Protein AF-0000000084983983 (afdb_homodimer)

Solvent-accessible surface area (backbone atoms only — not comparable to full-atom values): 13433 Å² total; per-residue (Å²): 126,78,63,41,44,32,18,36,32,36,33,31,37,47,46,59,54,86,57,68,87,48,95,78,30,56,41,43,34,36,45,35,31,30,29,33,70,23,72,42,72,69,49,37,50,52,56,52,48,55,52,41,60,66,60,54,40,76,48,47,17,68,86,70,36,48,33,36,43,37,63,67,47,77,77,48,74,23,78,38,91,51,76,89,43,73,68,30,55,45,35,66,50,45,28,62,36,55,60,67,83,45,43,66,56,49,50,51,62,54,68,48,59,49,49,73,72,59,50,52,64,68,34,70,99,127,78,64,42,47,30,18,36,31,35,34,31,38,46,46,60,55,86,56,71,88,48,98,77,30,57,41,40,34,36,44,33,32,31,29,33,69,22,71,42,72,68,48,35,50,51,57,51,48,54,50,42,59,66,59,55,42,75,48,45,18,68,86,69,34,47,33,36,42,38,62,66,48,77,77,49,74,22,78,38,92,49,76,88,42,72,69,32,55,44,35,66,49,43,25,62,37,56,61,64,86,45,44,64,56,49,50,50,62,53,66,47,61,50,48,72,71,58,50,50,65,67,33,70,97

Foldseek 3Di:
DFWFKKKWKFKKWKDKPPPDDDPPDDTDMDIDIDIDTADDPVRVQVVVVVVQQVPWDWAAAPVGIIMTIHTDDIDDMGGQVDDDDPPGDRDDDDDDFDDDPGPVVVVCVVPPDDDPVRVSSVHGD/DFWFKKKWKFKKWKDKPPPDDDPPDDTDMDIDIDMDTADDPVRVQVVVVVVQQVPWDWAAAPVRIIMTIHTDDIDDMGGQVDDDDPPGDRDDDDDDDDDDPGPVVVVCVVPPDDDPVRVSSVHGD

Structure (mmCIF, N/CA/C/O backbone):
data_AF-0000000084983983-model_v1
#
loop_
_entity.id
_entity.type
_entity.pdbx_description
1 polymer 'DUF4288 domain-containing protein'
#
loop_
_atom_site.group_PDB
_atom_site.id
_atom_site.type_symbol
_atom_site.label_atom_id
_atom_site.label_alt_id
_atom_site.label_comp_id
_atom_site.label_asym_id
_atom_site.label_entity_id
_atom_site.label_seq_id
_atom_site.pdbx_PDB_ins_code
_atom_site.Cartn_x
_atom_site.Cartn_y
_atom_site.Cartn_z
_atom_site.occupancy
_atom_site.B_iso_or_equiv
_atom_site.auth_seq_id
_atom_site.auth_comp_id
_atom_site.auth_asym_id
_atom_site.auth_atom_id
_atom_site.pdbx_PDB_model_num
ATOM 1 N N . MET A 1 1 ? -17.578 -7.043 21.797 1 74.19 1 MET A N 1
ATOM 2 C CA . MET A 1 1 ? -16.953 -5.824 21.297 1 74.19 1 MET A CA 1
ATOM 3 C C . MET A 1 1 ? -17.344 -5.578 19.844 1 74.19 1 MET A C 1
ATOM 5 O O . MET A 1 1 ? -17.469 -6.523 19.062 1 74.19 1 MET A O 1
ATOM 9 N N . LYS A 1 2 ? -17.688 -4.336 19.547 1 89.44 2 LYS A N 1
ATOM 10 C CA . LYS A 1 2 ? -18.141 -4.031 18.188 1 89.44 2 LYS A CA 1
ATOM 11 C C . LYS A 1 2 ? -16.984 -4.121 17.188 1 89.44 2 LYS A C 1
ATOM 13 O O . LYS A 1 2 ? -15.875 -3.652 17.469 1 89.44 2 LYS A O 1
ATOM 18 N N . LYS A 1 3 ? -17.156 -4.922 16.156 1 95.88 3 LYS A N 1
ATOM 19 C CA . LYS A 1 3 ? -16.125 -5.059 15.125 1 95.88 3 LYS A CA 1
ATOM 20 C C . LYS A 1 3 ? -15.977 -3.768 14.328 1 95.88 3 LYS A C 1
ATOM 22 O O . LYS A 1 3 ? -16.953 -3.064 14.078 1 95.88 3 LYS A O 1
ATOM 27 N N . GLN A 1 4 ? -14.75 -3.469 13.984 1 97.31 4 GLN A N 1
ATOM 28 C CA . GLN A 1 4 ? -14.398 -2.318 13.156 1 97.31 4 GLN A CA 1
ATOM 29 C C . GLN A 1 4 ? -13.68 -2.756 11.883 1 97.31 4 GLN A C 1
ATOM 31 O O . GLN A 1 4 ? -13.281 -3.914 11.758 1 97.31 4 GLN A O 1
ATOM 36 N N . TRP A 1 5 ? -13.641 -1.793 11.008 1 98.44 5 TRP A N 1
ATOM 37 C CA . TRP A 1 5 ? -13.016 -2.098 9.727 1 98.44 5 TRP A CA 1
ATOM 38 C C . TRP A 1 5 ? -11.523 -1.787 9.758 1 98.44 5 TRP A C 1
ATOM 40 O O . TRP A 1 5 ? -11.117 -0.715 10.219 1 98.44 5 TRP A O 1
ATOM 50 N N . TYR A 1 6 ? -10.727 -2.773 9.227 1 98.75 6 TYR A N 1
ATOM 51 C CA . TYR A 1 6 ? -9.273 -2.637 9.125 1 98.75 6 TYR A CA 1
ATOM 52 C C . TYR A 1 6 ? -8.797 -2.957 7.715 1 98.75 6 TYR A C 1
ATOM 54 O O . TYR A 1 6 ? -9.391 -3.793 7.027 1 98.75 6 TYR A O 1
ATOM 62 N N . GLY A 1 7 ? -7.82 -2.25 7.23 1 98.75 7 GLY A N 1
ATOM 63 C CA . GLY A 1 7 ? -7.016 -2.641 6.086 1 98.75 7 GLY A CA 1
ATOM 64 C C . GLY A 1 7 ? -5.676 -3.238 6.473 1 98.75 7 GLY A C 1
ATOM 65 O O . GLY A 1 7 ? -4.887 -2.602 7.172 1 98.75 7 GLY A O 1
ATOM 66 N N . VAL A 1 8 ? -5.418 -4.441 6.047 1 98.88 8 VAL A N 1
ATOM 67 C CA . VAL A 1 8 ? -4.168 -5.121 6.379 1 98.88 8 VAL A CA 1
ATOM 68 C C . VAL A 1 8 ? -3.305 -5.258 5.125 1 98.88 8 VAL A C 1
ATOM 70 O O . VAL A 1 8 ? -3.771 -5.742 4.094 1 98.88 8 VAL A O 1
ATOM 73 N N . LYS A 1 9 ? -2.096 -4.754 5.211 1 98.81 9 LYS A N 1
ATOM 74 C CA . LYS A 1 9 ? -1.129 -4.891 4.125 1 98.81 9 LYS A CA 1
ATOM 75 C C . LYS A 1 9 ? -0.332 -6.184 4.254 1 98.81 9 LYS A C 1
ATOM 77 O O . LYS A 1 9 ? 0.279 -6.441 5.293 1 98.81 9 LYS A O 1
ATOM 82 N N . LEU A 1 10 ? -0.358 -6.973 3.152 1 98.81 10 LEU A N 1
ATOM 83 C CA . LEU A 1 10 ? 0.271 -8.289 3.113 1 98.81 10 LEU A CA 1
ATOM 84 C C . LEU A 1 10 ? 1.333 -8.352 2.021 1 98.81 10 LEU A C 1
ATOM 86 O O . LEU A 1 10 ? 1.277 -7.59 1.051 1 98.81 10 LEU A O 1
ATOM 90 N N . LEU A 1 11 ? 2.287 -9.234 2.264 1 98.62 11 LEU A N 1
ATOM 91 C CA . LEU A 1 11 ? 3.305 -9.539 1.263 1 98.62 11 LEU A CA 1
ATOM 92 C C . LEU A 1 11 ? 3.287 -11.023 0.905 1 98.62 11 LEU A C 1
ATOM 94 O O . LEU A 1 11 ? 3.311 -11.875 1.792 1 98.62 11 LEU A O 1
ATOM 98 N N . TYR A 1 12 ? 3.148 -11.281 -0.379 1 98.44 12 TYR A N 1
ATOM 99 C CA . TYR A 1 12 ? 3.279 -12.633 -0.901 1 98.44 12 TYR A CA 1
ATOM 100 C C . TYR A 1 12 ? 4.559 -12.781 -1.715 1 98.44 12 TYR A C 1
ATOM 102 O O . TYR A 1 12 ? 5.066 -11.805 -2.275 1 98.44 12 TYR A O 1
ATOM 110 N N . ARG A 1 13 ? 5.004 -13.984 -1.742 1 96.69 13 ARG A N 1
ATOM 111 C CA . ARG A 1 13 ? 6.219 -14.312 -2.48 1 96.69 13 ARG A CA 1
ATOM 112 C C . ARG A 1 13 ? 5.953 -15.398 -3.518 1 96.69 13 ARG A C 1
ATOM 114 O O . ARG A 1 13 ? 5.242 -16.359 -3.242 1 96.69 13 ARG A O 1
ATOM 121 N N . TYR A 1 14 ? 6.551 -15.195 -4.645 1 95.81 14 TYR A N 1
ATOM 122 C CA . TYR A 1 14 ? 6.422 -16.188 -5.707 1 95.81 14 TYR A CA 1
ATOM 123 C C . TYR A 1 14 ? 7.723 -16.953 -5.895 1 95.81 14 TYR A C 1
ATOM 125 O O . TYR A 1 14 ? 8.812 -16.375 -5.816 1 95.81 14 TYR A O 1
ATOM 133 N N . LYS A 1 15 ? 7.594 -18.172 -6.129 1 92.5 15 LYS A N 1
ATOM 134 C CA . LYS A 1 15 ? 8.68 -19.047 -6.566 1 92.5 15 LYS A CA 1
ATOM 135 C C . LYS A 1 15 ? 8.359 -19.703 -7.906 1 92.5 15 LYS A C 1
ATOM 137 O O . LYS A 1 15 ? 7.297 -20.312 -8.062 1 92.5 15 LYS A O 1
ATOM 142 N N . ILE A 1 16 ? 9.141 -19.453 -8.867 1 92.56 16 ILE A N 1
ATOM 143 C CA . ILE A 1 16 ? 8.992 -20.078 -10.172 1 92.56 16 ILE A CA 1
ATOM 144 C C . ILE A 1 16 ? 10.047 -21.172 -10.352 1 92.56 16 ILE A C 1
ATOM 146 O O . ILE A 1 16 ? 11.242 -20.906 -10.234 1 92.56 16 ILE A O 1
ATOM 150 N N . LYS A 1 17 ? 9.539 -22.297 -10.562 1 89 17 LYS A N 1
ATOM 151 C CA . LYS A 1 17 ? 10.453 -23.406 -10.711 1 89 17 LYS A CA 1
ATOM 152 C C . LYS A 1 17 ? 11.305 -23.266 -11.969 1 89 17 LYS A C 1
ATOM 154 O O . LYS A 1 17 ? 10.82 -22.797 -13 1 89 17 LYS A O 1
ATOM 159 N N . ASP A 1 18 ? 12.586 -23.75 -11.922 1 76.19 18 ASP A N 1
ATOM 160 C CA . ASP A 1 18 ? 13.555 -23.828 -13.008 1 76.19 18 ASP A CA 1
ATOM 161 C C . ASP A 1 18 ? 13.875 -22.453 -13.578 1 76.19 18 ASP A C 1
ATOM 163 O O . ASP A 1 18 ? 14.109 -22.312 -14.781 1 76.19 18 ASP A O 1
ATOM 167 N N . GLN A 1 19 ? 13.539 -21.453 -12.828 1 69.19 19 GLN A N 1
ATOM 168 C CA . GLN A 1 19 ? 14.023 -20.156 -13.297 1 69.19 19 GLN A CA 1
ATOM 169 C C . GLN A 1 19 ? 15.547 -20.156 -13.43 1 69.19 19 GLN A C 1
ATOM 171 O O . GLN A 1 19 ? 16.25 -20.766 -12.617 1 69.19 19 GLN A O 1
ATOM 176 N N . PRO A 1 20 ? 16.016 -19.891 -14.68 1 58.41 20 PRO A N 1
ATOM 177 C CA . PRO A 1 20 ? 17.469 -19.922 -14.805 1 58.41 20 PRO A CA 1
ATOM 178 C C . PRO A 1 20 ? 18.172 -19.188 -13.664 1 58.41 20 PRO A C 1
ATOM 180 O O . PRO A 1 20 ? 17.641 -18.203 -13.141 1 58.41 20 PRO A O 1
ATOM 183 N N . GLU A 1 21 ? 19.062 -19.984 -13.023 1 53.41 21 GLU A N 1
ATOM 184 C CA . GLU A 1 21 ? 19.969 -19.406 -12.039 1 53.41 21 GLU A CA 1
ATOM 185 C C . GLU A 1 21 ? 20.891 -18.375 -12.672 1 53.41 21 GLU A C 1
ATOM 187 O O . GLU A 1 21 ? 21.359 -18.562 -13.797 1 53.41 21 GLU A O 1
ATOM 192 N N . GLY A 1 22 ? 20.781 -17.109 -12.461 1 52.22 22 GLY A N 1
ATOM 193 C CA . GLY A 1 22 ? 21.734 -16.078 -12.828 1 52.22 22 GLY A CA 1
ATOM 194 C C . GLY A 1 22 ? 21.375 -14.703 -12.273 1 52.22 22 GLY A C 1
ATOM 195 O O . GLY A 1 22 ? 20.406 -14.562 -11.539 1 52.22 22 GLY A O 1
ATOM 196 N N . PRO A 1 23 ? 22.453 -13.984 -12.383 1 51.44 23 PRO A N 1
ATOM 197 C CA . PRO A 1 23 ? 22.391 -12.617 -11.852 1 51.44 23 PRO A CA 1
ATOM 198 C C . PRO A 1 23 ? 21.078 -11.922 -12.172 1 51.44 23 PRO A C 1
ATOM 200 O O . PRO A 1 23 ? 20.766 -10.867 -11.602 1 51.44 23 PRO A O 1
ATOM 203 N N . VAL A 1 24 ? 20.375 -12.656 -13.016 1 59.44 24 VAL A N 1
ATOM 204 C CA . VAL A 1 24 ? 19.172 -12.016 -13.539 1 59.44 24 VAL A CA 1
ATOM 205 C C . VAL A 1 24 ? 17.938 -12.578 -12.828 1 59.44 24 VAL A C 1
ATOM 207 O O . VAL A 1 24 ? 16.812 -12.156 -13.094 1 59.44 24 VAL A O 1
ATOM 210 N N . CYS A 1 25 ? 18.297 -13.289 -11.797 1 72.38 25 CYS A N 1
ATOM 211 C CA . CYS A 1 25 ? 17.156 -13.93 -11.156 1 72.38 25 CYS A CA 1
ATOM 212 C C . CYS A 1 25 ? 16.484 -12.977 -10.18 1 72.38 25 CYS A C 1
ATOM 214 O O . CYS A 1 25 ? 17.141 -12.312 -9.383 1 72.38 25 CYS A O 1
ATOM 216 N N . ARG A 1 26 ? 15.312 -12.805 -10.445 1 87.06 26 ARG A N 1
ATOM 217 C CA . ARG A 1 26 ? 14.516 -11.914 -9.594 1 87.06 26 ARG A CA 1
ATOM 218 C C . ARG A 1 26 ? 13.422 -12.695 -8.867 1 87.06 26 ARG A C 1
ATOM 220 O O . ARG A 1 26 ? 12.852 -13.633 -9.422 1 87.06 26 ARG A O 1
ATOM 227 N N . THR A 1 27 ? 13.312 -12.422 -7.594 1 92.69 27 THR A N 1
ATOM 228 C CA . THR A 1 27 ? 12.164 -12.898 -6.832 1 92.69 27 THR A CA 1
ATOM 229 C C . THR A 1 27 ? 10.977 -11.945 -6.98 1 92.69 27 THR A C 1
ATOM 231 O O . THR A 1 27 ? 11.133 -10.734 -6.855 1 92.69 27 THR A O 1
ATOM 234 N N . LEU A 1 28 ? 9.875 -12.539 -7.328 1 95.38 28 LEU A N 1
ATOM 235 C CA . LEU A 1 28 ? 8.68 -11.727 -7.492 1 95.38 28 LEU A CA 1
ATOM 236 C C . LEU A 1 28 ? 7.859 -11.695 -6.207 1 95.38 28 LEU A C 1
ATOM 238 O O . LEU A 1 28 ? 7.719 -12.719 -5.531 1 95.38 28 LEU A O 1
ATOM 242 N N . PHE A 1 29 ? 7.352 -10.484 -5.891 1 97.44 29 PHE A N 1
ATOM 243 C CA . PHE A 1 29 ? 6.5 -10.258 -4.727 1 97.44 29 PHE A CA 1
ATOM 244 C C . PHE A 1 29 ? 5.184 -9.609 -5.137 1 97.44 29 PHE A C 1
ATOM 246 O O . PHE A 1 29 ? 5.098 -8.992 -6.199 1 97.44 29 PHE A O 1
ATOM 253 N N . GLU A 1 30 ? 4.246 -9.836 -4.316 1 98.38 30 GLU A N 1
ATOM 254 C CA . GLU A 1 30 ? 2.961 -9.141 -4.406 1 98.38 30 GLU A CA 1
ATOM 255 C C . GLU A 1 30 ? 2.613 -8.453 -3.09 1 98.38 30 GLU A C 1
ATOM 257 O O . GLU A 1 30 ? 2.588 -9.086 -2.035 1 98.38 30 GLU A O 1
ATOM 262 N N . GLU A 1 31 ? 2.445 -7.18 -3.143 1 98.56 31 GLU A N 1
ATOM 263 C CA . GLU A 1 31 ? 1.844 -6.434 -2.041 1 98.56 31 GLU A CA 1
ATOM 264 C C . GLU A 1 31 ? 0.327 -6.355 -2.189 1 98.56 31 GLU A C 1
ATOM 266 O O . GLU A 1 31 ? -0.182 -6.125 -3.289 1 98.56 31 GLU A O 1
ATOM 271 N N . SER A 1 32 ? -0.39 -6.598 -1.129 1 98.44 32 SER A N 1
ATOM 272 C CA . SER A 1 32 ? -1.85 -6.602 -1.142 1 98.44 32 SER A CA 1
ATOM 273 C C . SER A 1 32 ? -2.416 -5.902 0.09 1 98.44 32 SER A C 1
ATOM 275 O O . SER A 1 32 ? -1.856 -6.012 1.184 1 98.44 32 SER A O 1
ATOM 277 N N . VAL A 1 33 ? -3.455 -5.164 -0.088 1 98.81 33 VAL A N 1
ATOM 278 C CA . VAL A 1 33 ? -4.242 -4.652 1.029 1 98.81 33 VAL A CA 1
ATOM 279 C C . VAL A 1 33 ? -5.605 -5.34 1.058 1 98.81 33 VAL A C 1
ATOM 281 O O . VAL A 1 33 ? -6.332 -5.332 0.061 1 98.81 33 VAL A O 1
ATOM 284 N N . VAL A 1 34 ? -5.965 -5.891 2.215 1 98.56 34 VAL A N 1
ATOM 285 C CA . VAL A 1 34 ? -7.207 -6.637 2.387 1 98.56 34 VAL A CA 1
ATOM 286 C C . VAL A 1 34 ? -8.039 -6.004 3.5 1 98.56 34 VAL A C 1
ATOM 288 O O . VAL A 1 34 ? -7.512 -5.676 4.566 1 98.56 34 VAL A O 1
ATOM 291 N N . LEU A 1 35 ? -9.352 -5.887 3.244 1 98.5 35 LEU A N 1
ATOM 292 C CA . LEU A 1 35 ? -10.266 -5.402 4.273 1 98.5 35 LEU A CA 1
ATOM 293 C C . LEU A 1 35 ? -10.719 -6.543 5.176 1 98.5 35 LEU A C 1
ATOM 295 O O . LEU A 1 35 ? -10.969 -7.652 4.703 1 98.5 35 LEU A O 1
ATOM 299 N N . VAL A 1 36 ? -10.867 -6.172 6.469 1 98.56 36 VAL A N 1
ATOM 300 C CA . VAL A 1 36 ? -11.406 -7.176 7.379 1 98.56 36 VAL A CA 1
ATOM 301 C C . VAL A 1 36 ? -12.148 -6.488 8.523 1 98.56 36 VAL A C 1
ATOM 303 O O . VAL A 1 36 ? -11.727 -5.438 9.008 1 98.56 36 VAL A O 1
ATOM 306 N N . LYS A 1 37 ? -13.281 -7 8.891 1 97.94 37 LYS A N 1
ATOM 307 C CA . LYS A 1 37 ? -13.93 -6.598 10.141 1 97.94 37 LYS A CA 1
ATOM 308 C C . LYS A 1 37 ? -13.352 -7.363 11.328 1 97.94 37 LYS A C 1
ATOM 310 O O . LYS A 1 37 ? -13.297 -8.594 11.312 1 97.94 37 LYS A O 1
ATOM 315 N N . ALA A 1 38 ? -12.875 -6.672 12.312 1 98.19 38 ALA A N 1
ATOM 316 C CA . ALA A 1 38 ? -12.242 -7.305 13.469 1 98.19 38 ALA A CA 1
ATOM 317 C C . ALA A 1 38 ? -12.445 -6.477 14.734 1 98.19 38 ALA A C 1
ATOM 319 O O . ALA A 1 38 ? -12.875 -5.32 14.664 1 98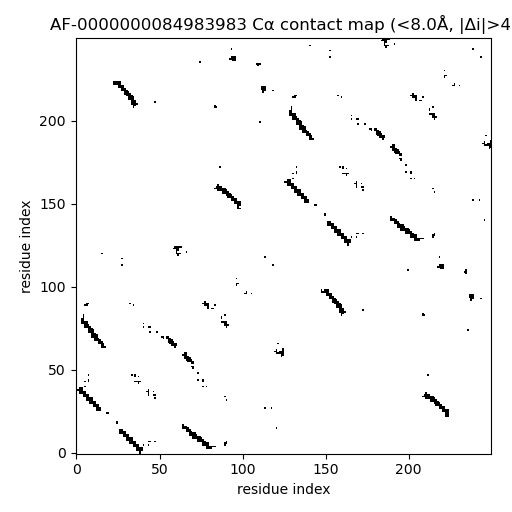.19 38 ALA A O 1
ATOM 320 N N . LYS A 1 39 ? -12.086 -7.027 15.836 1 97.75 39 LYS A N 1
ATOM 321 C CA . LYS A 1 39 ? -12.336 -6.398 17.125 1 97.75 39 LYS A CA 1
ATOM 322 C C . LYS A 1 39 ? -11.133 -5.578 17.594 1 97.75 39 LYS A C 1
ATOM 324 O O . LYS A 1 39 ? -11.234 -4.789 18.531 1 97.75 39 LYS A O 1
ATOM 329 N N . SER A 1 40 ? -9.984 -5.848 16.969 1 97.75 40 SER A N 1
ATOM 330 C CA . SER A 1 40 ? -8.719 -5.195 17.297 1 97.75 40 SER A CA 1
ATOM 331 C C . SER A 1 40 ? -7.695 -5.371 16.188 1 97.75 40 SER A C 1
ATOM 333 O O . SER A 1 40 ? -7.926 -6.125 15.242 1 97.75 40 SER A O 1
ATOM 335 N N . PHE A 1 41 ? -6.641 -4.676 16.359 1 98.25 41 PHE A N 1
ATOM 336 C CA . PHE A 1 41 ? -5.547 -4.844 15.406 1 98.25 41 PHE A CA 1
ATOM 337 C C . PHE A 1 41 ? -5.059 -6.285 15.391 1 98.25 41 PHE A C 1
ATOM 339 O O . PHE A 1 41 ? -4.879 -6.875 14.32 1 98.25 41 PHE A O 1
ATOM 346 N N . ASP A 1 42 ? -4.875 -6.848 16.578 1 98.31 42 ASP A N 1
ATOM 347 C CA . ASP A 1 42 ? -4.387 -8.219 16.688 1 98.31 42 ASP A CA 1
ATOM 348 C C . ASP A 1 42 ? -5.352 -9.195 16.031 1 98.31 42 ASP A C 1
ATOM 350 O O . ASP A 1 42 ? -4.93 -10.109 15.312 1 98.31 42 ASP A O 1
ATOM 354 N N . HIS A 1 43 ? -6.574 -8.93 16.312 1 98.56 43 HIS A N 1
ATOM 355 C CA . HIS A 1 43 ? -7.598 -9.781 15.727 1 98.56 43 HIS A CA 1
ATOM 356 C C . HIS A 1 43 ? -7.613 -9.648 14.203 1 98.56 43 HIS A C 1
ATOM 358 O O . HIS A 1 43 ? -7.793 -10.641 13.492 1 98.56 43 HIS A O 1
ATOM 364 N N . ALA A 1 44 ? -7.5 -8.469 13.656 1 98.69 44 ALA A N 1
ATOM 365 C CA . ALA A 1 44 ? -7.438 -8.227 12.219 1 98.69 44 ALA A CA 1
ATOM 366 C C . ALA A 1 44 ? -6.293 -9.016 11.578 1 98.69 44 ALA A C 1
ATOM 368 O O . ALA A 1 44 ? -6.488 -9.711 10.578 1 98.69 44 ALA A O 1
ATOM 369 N N . TYR A 1 45 ? -5.086 -8.953 12.219 1 98.69 45 TYR A N 1
ATOM 370 C CA . TYR A 1 45 ? -3.934 -9.703 11.734 1 98.69 45 TYR A CA 1
ATOM 371 C C . TYR A 1 45 ? -4.23 -11.195 11.711 1 98.69 45 TYR A C 1
ATOM 373 O O . TYR A 1 45 ? -3.977 -11.875 10.711 1 98.69 45 TYR A O 1
ATOM 381 N N . GLU A 1 46 ? -4.734 -11.625 12.758 1 98.44 46 GLU A N 1
ATOM 382 C CA . GLU A 1 46 ? -4.996 -13.055 12.891 1 98.44 46 GLU A CA 1
ATOM 383 C C . GLU A 1 46 ? -5.926 -13.555 11.781 1 98.44 46 GLU A C 1
ATOM 385 O O . GLU A 1 46 ? -5.645 -14.555 11.133 1 98.44 46 GLU A O 1
ATOM 390 N N . LYS A 1 47 ? -7.02 -12.859 11.594 1 98.31 47 LYS A N 1
ATOM 391 C CA . LYS A 1 47 ? -8.016 -13.25 10.602 1 98.31 47 LYS A CA 1
ATOM 392 C C . LYS A 1 47 ? -7.426 -13.242 9.195 1 98.31 47 LYS A C 1
ATOM 394 O O . LYS A 1 47 ? -7.625 -14.188 8.43 1 98.31 47 LYS A O 1
ATOM 399 N N . VAL A 1 48 ? -6.781 -12.219 8.883 1 98.5 48 VAL A N 1
ATOM 400 C CA . VAL A 1 48 ? -6.277 -12.039 7.527 1 98.5 48 VAL A CA 1
ATOM 401 C C . VAL A 1 48 ? -5.141 -13.023 7.262 1 98.5 48 VAL A C 1
ATOM 403 O O . VAL A 1 48 ? -5.066 -13.625 6.188 1 98.5 48 VAL A O 1
ATOM 406 N N . GLU A 1 49 ? -4.254 -13.219 8.266 1 98.31 49 GLU A N 1
ATOM 407 C CA . GLU A 1 49 ? -3.121 -14.133 8.094 1 98.31 49 GLU A CA 1
ATOM 408 C C . GLU A 1 49 ? -3.586 -15.578 7.984 1 98.31 49 GLU A C 1
ATOM 410 O O . GLU A 1 49 ? -3.008 -16.359 7.23 1 98.31 49 GLU A O 1
ATOM 415 N N . LYS A 1 50 ? -4.547 -15.906 8.758 1 97.81 50 LYS A N 1
ATOM 416 C CA . LYS A 1 50 ? -5.113 -17.25 8.648 1 97.81 50 LYS A CA 1
ATOM 417 C C . LYS A 1 50 ? -5.566 -17.547 7.223 1 97.81 50 LYS A C 1
ATOM 419 O O . LYS A 1 50 ? -5.258 -18.609 6.676 1 97.81 50 LYS A O 1
ATOM 424 N N . ARG A 1 51 ? -6.238 -16.641 6.629 1 97.38 51 ARG A N 1
ATOM 425 C CA . ARG A 1 51 ? -6.703 -16.797 5.254 1 97.38 51 ARG A CA 1
ATOM 426 C C . ARG A 1 51 ? -5.531 -16.781 4.277 1 97.38 51 ARG A C 1
ATOM 428 O O . ARG A 1 51 ? -5.488 -17.578 3.34 1 97.38 51 ARG A O 1
ATOM 435 N N . ALA A 1 52 ? -4.617 -15.859 4.492 1 97.5 52 ALA A N 1
ATOM 436 C CA . ALA A 1 52 ? -3.459 -15.727 3.613 1 97.5 52 ALA A CA 1
ATOM 437 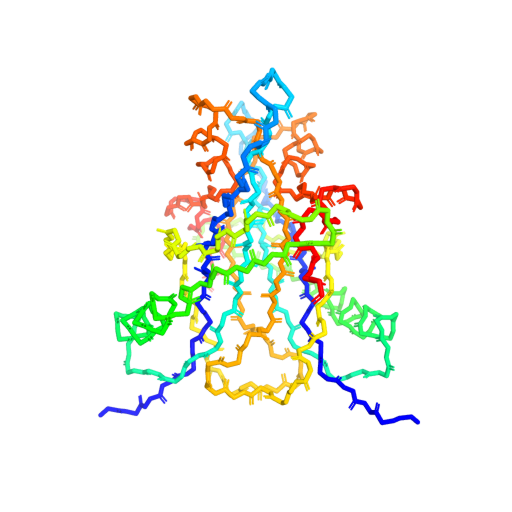C C . ALA A 1 52 ? -2.652 -17.016 3.562 1 97.5 52 ALA A C 1
ATOM 439 O O . ALA A 1 52 ? -2.188 -17.422 2.496 1 97.5 52 ALA A O 1
ATOM 440 N N . ARG A 1 53 ? -2.488 -17.672 4.684 1 96.25 53 ARG A N 1
ATOM 441 C CA . ARG A 1 53 ? -1.714 -18.906 4.766 1 96.25 53 ARG A CA 1
ATOM 442 C C . ARG A 1 53 ? -2.449 -20.062 4.098 1 96.25 53 ARG A C 1
ATOM 444 O O . ARG A 1 53 ? -1.821 -20.953 3.533 1 96.25 53 ARG A O 1
ATOM 451 N N . LYS A 1 54 ? -3.756 -19.938 4.086 1 94.81 54 LYS A N 1
ATOM 452 C CA . LYS A 1 54 ? -4.57 -20.984 3.465 1 94.81 54 LYS A CA 1
ATOM 453 C C . LYS A 1 54 ? -4.594 -20.828 1.947 1 94.81 54 LYS A C 1
ATOM 455 O O . LYS A 1 54 ? -4.848 -21.797 1.224 1 94.81 54 LYS A O 1
ATOM 460 N N . GLU A 1 55 ? -4.402 -19.625 1.521 1 91.81 55 GLU A N 1
ATOM 461 C CA . GLU A 1 55 ? -4.477 -19.328 0.094 1 91.81 55 GLU A CA 1
ATOM 462 C C . GLU A 1 55 ? -3.162 -19.656 -0.608 1 91.81 55 GLU A C 1
ATOM 464 O O . GLU A 1 55 ? -2.861 -19.094 -1.666 1 91.81 55 GLU A O 1
ATOM 469 N N . HIS A 1 56 ? -2.396 -20.547 -0.036 1 89.06 56 HIS A N 1
ATOM 470 C CA . HIS A 1 56 ? -1.241 -21.109 -0.732 1 89.06 56 HIS A CA 1
ATOM 471 C C . HIS A 1 56 ? -1.634 -21.656 -2.1 1 89.06 56 HIS A C 1
ATOM 473 O O . HIS A 1 56 ? -2.59 -22.422 -2.211 1 89.06 56 HIS A O 1
ATOM 479 N N . GLU A 1 57 ? -0.994 -21.125 -3.139 1 94.5 57 GLU A N 1
ATOM 480 C CA . GLU A 1 57 ? -1.352 -21.5 -4.504 1 94.5 57 GLU A CA 1
ATOM 481 C C . GLU A 1 57 ? -0.152 -22.078 -5.246 1 94.5 57 GLU A C 1
ATOM 483 O O . GLU A 1 57 ? 0.941 -21.5 -5.211 1 94.5 57 GLU A O 1
ATOM 488 N N . VAL A 1 58 ? -0.404 -23.234 -5.926 1 96.62 58 VAL A N 1
ATOM 489 C CA . VAL A 1 58 ? 0.548 -23.812 -6.859 1 96.62 58 VAL A CA 1
ATOM 490 C C . VAL A 1 58 ? -0.123 -24.031 -8.219 1 96.62 58 VAL A C 1
ATOM 492 O O . VAL A 1 58 ? -1.182 -24.656 -8.305 1 96.62 58 VAL A O 1
ATOM 495 N N . TYR A 1 59 ? 0.46 -23.484 -9.234 1 97.62 59 TYR A N 1
ATOM 496 C CA . TYR A 1 59 ? -0.122 -23.609 -10.57 1 97.62 59 TYR A CA 1
ATOM 497 C C . TYR A 1 59 ? 0.962 -23.609 -11.641 1 97.62 59 TYR A C 1
ATOM 499 O O . TYR A 1 59 ? 2.143 -23.406 -11.336 1 97.62 59 TYR A O 1
ATOM 507 N N . VAL A 1 60 ? 0.53 -23.891 -12.898 1 96.62 60 VAL A N 1
ATOM 508 C CA . VAL A 1 60 ? 1.442 -23.891 -14.039 1 96.62 60 VAL A CA 1
ATOM 509 C C . VAL A 1 60 ? 1.213 -22.641 -14.883 1 96.62 60 VAL A C 1
ATOM 511 O O . VAL A 1 60 ? 0.072 -22.297 -15.211 1 96.62 60 VAL A O 1
ATOM 514 N N . ASN A 1 61 ? 2.305 -21.938 -15.172 1 95.5 61 ASN A N 1
ATOM 515 C CA . ASN A 1 61 ? 2.164 -20.719 -15.969 1 95.5 61 ASN A CA 1
ATOM 516 C C . ASN A 1 61 ? 2.146 -21.031 -17.453 1 95.5 61 ASN A C 1
ATOM 518 O O . ASN A 1 61 ? 2.221 -22.203 -17.859 1 95.5 61 ASN A O 1
ATOM 522 N N . THR A 1 62 ? 1.947 -20.047 -18.281 1 95.06 62 THR A N 1
ATOM 523 C CA . THR A 1 62 ? 1.792 -20.172 -19.719 1 95.06 62 THR A CA 1
ATOM 524 C C . THR A 1 62 ? 3.061 -20.75 -20.344 1 95.06 62 THR A C 1
ATOM 526 O O . THR A 1 62 ? 3.023 -21.266 -21.469 1 95.06 62 THR A O 1
ATOM 529 N N . SER A 1 63 ? 4.223 -20.703 -19.656 1 91.5 63 SER A N 1
ATOM 530 C CA . SER A 1 63 ? 5.484 -21.25 -20.156 1 91.5 63 SER A CA 1
ATOM 531 C C . SER A 1 63 ? 5.688 -22.688 -19.688 1 91.5 63 SER A C 1
ATOM 533 O O . SER A 1 63 ? 6.734 -23.281 -19.938 1 91.5 63 SER A O 1
ATOM 535 N N . GLY A 1 64 ? 4.789 -23.188 -18.891 1 94.12 64 GLY A N 1
ATOM 536 C CA . GLY A 1 64 ? 4.844 -24.562 -18.438 1 94.12 64 GLY A CA 1
ATOM 537 C C . GLY A 1 64 ? 5.605 -24.75 -17.141 1 94.12 64 GLY A C 1
ATOM 538 O O . GLY A 1 64 ? 5.922 -25.875 -16.75 1 94.12 64 GLY A O 1
ATOM 539 N N . GLN A 1 65 ? 5.934 -23.641 -16.484 1 93.5 65 GLN A N 1
ATOM 540 C CA . GLN A 1 65 ? 6.664 -23.719 -15.234 1 93.5 65 GLN A CA 1
ATOM 541 C C . GLN A 1 65 ? 5.711 -23.719 -14.039 1 93.5 65 GLN A C 1
ATOM 543 O O . GLN A 1 65 ? 4.641 -23.109 -14.094 1 93.5 65 GLN A O 1
ATOM 548 N N . GLN A 1 66 ? 6.105 -24.391 -12.969 1 96.38 66 GLN A N 1
ATOM 549 C CA . GLN A 1 66 ? 5.324 -24.359 -11.734 1 96.38 66 GLN A CA 1
ATOM 550 C C . GLN A 1 66 ? 5.551 -23.062 -10.969 1 96.38 66 GLN A C 1
ATOM 552 O O . GLN A 1 66 ? 6.695 -22.672 -10.727 1 96.38 66 GLN A O 1
ATOM 557 N N . VAL A 1 67 ? 4.5 -22.453 -10.641 1 96.06 67 VAL A N 1
ATOM 558 C CA . VAL A 1 67 ? 4.539 -21.234 -9.852 1 96.06 67 VAL A CA 1
ATOM 559 C C . VAL A 1 67 ? 3.906 -21.469 -8.484 1 96.06 67 VAL A C 1
ATOM 561 O O . VAL A 1 67 ? 2.822 -22.047 -8.391 1 96.06 67 VAL A O 1
ATOM 564 N N . THR A 1 68 ? 4.617 -21.094 -7.422 1 96.88 68 THR A N 1
ATOM 565 C CA . THR A 1 68 ? 4.086 -21.156 -6.066 1 96.88 68 THR A CA 1
ATOM 566 C C . THR A 1 68 ? 3.947 -19.766 -5.465 1 96.88 68 THR A C 1
ATOM 568 O O . THR A 1 68 ? 4.898 -18.984 -5.469 1 96.88 68 THR A O 1
ATOM 571 N N . ARG A 1 69 ? 2.801 -19.391 -5.07 1 97.56 69 ARG A N 1
ATOM 572 C CA . ARG A 1 69 ? 2.529 -18.172 -4.316 1 97.56 69 ARG A CA 1
ATOM 573 C C . ARG A 1 69 ? 2.334 -18.484 -2.834 1 97.56 69 ARG A C 1
ATOM 575 O O . ARG A 1 69 ? 1.482 -19.297 -2.469 1 97.56 69 ARG A O 1
ATOM 582 N N . THR A 1 70 ? 3.141 -17.828 -1.967 1 97.31 70 THR A N 1
ATOM 583 C CA . THR A 1 70 ? 3.064 -18.078 -0.532 1 97.31 70 THR A CA 1
ATOM 584 C C . THR A 1 70 ? 2.953 -16.766 0.242 1 97.31 70 THR A C 1
ATOM 586 O O . THR A 1 70 ? 3.502 -15.75 -0.174 1 97.31 70 THR A O 1
ATOM 589 N N . PHE A 1 71 ? 2.242 -16.906 1.313 1 98.44 71 PHE A N 1
ATOM 590 C CA . PHE A 1 71 ? 2.209 -15.789 2.244 1 98.44 71 PHE A CA 1
ATOM 591 C C . PHE A 1 71 ? 3.576 -15.578 2.883 1 98.44 71 PHE A C 1
ATOM 593 O O . PHE A 1 71 ? 4.156 -16.516 3.445 1 98.44 71 PHE A O 1
ATOM 600 N N . ASP A 1 72 ? 4.09 -14.367 2.703 1 97.62 72 ASP A N 1
ATOM 601 C CA . ASP A 1 72 ? 5.398 -14.055 3.27 1 97.62 72 ASP A CA 1
ATOM 602 C C . ASP A 1 72 ? 5.262 -13.438 4.66 1 97.62 72 ASP A C 1
ATOM 604 O O . ASP A 1 72 ? 5.727 -14.016 5.648 1 97.62 72 ASP A O 1
ATOM 608 N N . GLN A 1 73 ? 4.5 -12.258 4.77 1 97.69 73 GLN A N 1
ATOM 609 C CA . GLN A 1 73 ? 4.324 -11.578 6.051 1 97.69 73 GLN A CA 1
ATOM 610 C C . GLN A 1 73 ? 3.244 -10.5 5.957 1 97.69 73 GLN A C 1
ATOM 612 O O . GLN A 1 73 ? 2.91 -10.047 4.863 1 97.69 73 GLN A O 1
ATOM 617 N N . SER A 1 74 ? 2.721 -10.156 7.109 1 98.5 74 SER A N 1
ATOM 618 C CA . SER A 1 74 ? 1.936 -8.938 7.219 1 98.5 74 SER A CA 1
ATOM 619 C C . SER A 1 74 ? 2.83 -7.723 7.453 1 98.5 74 SER A C 1
ATOM 621 O O . SER A 1 74 ? 3.746 -7.77 8.273 1 98.5 74 SER A O 1
ATOM 623 N N . ILE A 1 75 ? 2.59 -6.652 6.707 1 98.38 75 ILE A N 1
ATOM 624 C CA . ILE A 1 75 ? 3.443 -5.473 6.754 1 98.38 75 ILE A CA 1
ATOM 625 C C . ILE A 1 75 ? 2.885 -4.473 7.762 1 98.38 75 ILE A C 1
ATOM 627 O O . ILE A 1 75 ? 3.635 -3.885 8.547 1 98.38 75 ILE A O 1
ATOM 631 N N . ASP A 1 76 ? 1.596 -4.246 7.723 1 98.38 76 ASP A N 1
ATOM 632 C CA . ASP A 1 76 ? 0.971 -3.16 8.477 1 98.38 76 ASP A CA 1
ATOM 633 C C . ASP A 1 76 ? -0.542 -3.35 8.555 1 98.38 76 ASP A C 1
ATOM 635 O O . ASP A 1 76 ? -1.114 -4.148 7.816 1 98.38 76 ASP A O 1
ATOM 639 N N . CYS A 1 77 ? -1.109 -2.725 9.43 1 98.69 77 CYS A N 1
ATOM 640 C CA . CYS A 1 77 ? -2.553 -2.73 9.641 1 98.69 77 CYS A CA 1
ATOM 641 C C . CYS A 1 77 ? -3.07 -1.321 9.906 1 98.69 77 CYS A C 1
ATOM 643 O O . CYS A 1 77 ? -2.467 -0.564 10.664 1 98.69 77 CYS A O 1
ATOM 645 N N . PHE A 1 78 ? -4.18 -0.981 9.328 1 98.62 78 PHE A N 1
ATOM 646 C CA . PHE A 1 78 ? -4.746 0.361 9.352 1 98.62 78 PHE A CA 1
ATOM 647 C C . PHE A 1 78 ? -6.207 0.324 9.781 1 98.62 78 PHE A C 1
ATOM 649 O O . PHE A 1 78 ? -7 -0.45 9.234 1 98.62 78 PHE A O 1
ATOM 656 N N . TRP A 1 79 ? -6.516 1.176 10.711 1 98.25 79 TRP A N 1
ATOM 657 C CA . TRP A 1 79 ? -7.891 1.328 11.172 1 98.25 79 TRP A CA 1
ATOM 658 C C . TRP A 1 79 ? -8.633 2.361 10.328 1 98.25 79 TRP A C 1
ATOM 660 O O . TRP A 1 79 ? -8.211 3.516 10.234 1 98.25 79 TRP A O 1
ATOM 670 N N . LEU A 1 80 ? -9.742 2.027 9.562 1 96.69 80 LEU A N 1
ATOM 671 C CA . LEU A 1 80 ? -10.445 2.908 8.641 1 96.69 80 LEU A CA 1
ATOM 672 C C . LEU A 1 80 ? -11.234 3.973 9.398 1 96.69 80 LEU A C 1
ATOM 674 O O . LEU A 1 80 ? -11.438 5.078 8.891 1 96.69 80 LEU A O 1
ATOM 678 N N . PHE A 1 81 ? -11.703 3.857 10.523 1 89 81 PHE A N 1
ATOM 679 C CA . PHE A 1 81 ? -12.562 4.703 11.344 1 89 81 PHE A CA 1
ATOM 680 C C . PHE A 1 81 ? -13.992 4.688 10.82 1 89 81 PHE A C 1
ATOM 682 O O . PHE A 1 81 ? -14.914 5.117 11.516 1 89 81 PHE A O 1
ATOM 689 N N . ASP A 1 82 ? -14.219 4.312 9.5 1 90.25 82 ASP A N 1
ATOM 690 C CA . ASP A 1 82 ? -15.539 4.258 8.875 1 90.25 82 ASP A CA 1
ATOM 691 C C . ASP A 1 82 ? -15.727 2.953 8.102 1 90.25 82 ASP A C 1
ATOM 693 O O . ASP A 1 82 ? -14.781 2.182 7.934 1 90.25 82 ASP A O 1
ATOM 697 N N . GLN A 1 83 ? -17.016 2.736 7.715 1 94.94 83 GLN A N 1
ATOM 698 C CA . GLN A 1 83 ? -17.281 1.646 6.781 1 94.94 83 GLN A CA 1
ATOM 699 C C . GLN A 1 83 ? -16.75 1.976 5.387 1 94.94 83 GLN A C 1
ATOM 701 O O . GLN A 1 83 ? -16.781 3.131 4.961 1 94.94 83 GLN A O 1
ATOM 706 N N . PRO A 1 84 ? -16.328 0.958 4.688 1 97.31 84 PRO A N 1
ATOM 707 C CA . PRO A 1 84 ? -15.859 1.208 3.32 1 97.31 84 PRO A CA 1
ATOM 708 C C . PRO A 1 84 ? -16.938 1.829 2.434 1 97.31 84 PRO A C 1
ATOM 710 O O . PRO A 1 84 ? -18.078 1.341 2.396 1 97.31 84 PRO A O 1
ATOM 713 N N . ALA A 1 85 ? -16.625 2.879 1.86 1 96.44 85 ALA A N 1
ATOM 714 C CA . ALA A 1 85 ? -17.438 3.619 0.904 1 96.44 85 ALA A CA 1
ATOM 715 C C . ALA A 1 85 ? -16.562 4.359 -0.106 1 96.44 85 ALA A C 1
ATOM 717 O O . ALA A 1 85 ? -15.344 4.309 -0.03 1 96.44 85 ALA A O 1
ATOM 718 N N . SER A 1 86 ? -17.219 4.918 -1.092 1 95.56 86 SER A N 1
ATOM 719 C CA . SER A 1 86 ? -16.453 5.734 -2.027 1 95.56 86 SER A CA 1
ATOM 720 C C . SER A 1 86 ? -15.734 6.871 -1.307 1 95.56 86 SER A C 1
ATOM 722 O O . SER A 1 86 ? -16.328 7.543 -0.458 1 95.56 86 SER A O 1
ATOM 724 N N . HIS A 1 87 ? -14.438 6.977 -1.548 1 96.31 87 HIS A N 1
ATOM 725 C CA . HIS A 1 87 ? -13.523 8 -1.052 1 96.31 87 HIS A CA 1
ATOM 726 C C . HIS A 1 87 ? -13.055 7.684 0.363 1 96.31 87 HIS A C 1
ATOM 728 O O . HIS A 1 87 ? -12.422 8.516 1.013 1 96.31 87 HIS A O 1
ATOM 734 N N . THR A 1 88 ? -13.398 6.457 0.822 1 97.38 88 THR A N 1
ATOM 735 C CA . THR A 1 88 ? -12.859 6.031 2.109 1 97.38 88 THR A CA 1
ATOM 736 C C . THR A 1 88 ? -11.375 5.676 1.984 1 97.38 88 THR A C 1
ATOM 738 O O . THR A 1 88 ? -10.984 4.961 1.061 1 97.38 88 THR A O 1
ATOM 741 N N . GLU A 1 89 ? -10.57 6.25 2.873 1 98.31 89 GLU A N 1
ATOM 742 C CA . GLU A 1 89 ? -9.188 5.801 3.016 1 98.31 89 GLU A CA 1
ATOM 743 C C . GLU A 1 89 ? -9.117 4.465 3.744 1 98.31 89 GLU A C 1
ATOM 745 O O . GLU A 1 89 ? -9.547 4.352 4.895 1 98.31 89 GLU A O 1
ATOM 750 N N . VAL A 1 90 ? -8.508 3.455 3.055 1 98.62 90 VAL A N 1
ATOM 751 C CA . VAL A 1 90 ? -8.578 2.107 3.611 1 98.62 90 VAL A CA 1
ATOM 752 C C . VAL A 1 90 ? -7.188 1.652 4.043 1 98.62 90 VAL A C 1
ATOM 754 O O . VAL A 1 90 ? -7.031 0.583 4.637 1 98.62 90 VAL A O 1
ATOM 757 N N . TYR A 1 91 ? -6.234 2.438 3.781 1 98.69 91 TYR A N 1
ATOM 758 C CA . TYR A 1 91 ? -4.859 2.219 4.227 1 98.69 91 TYR A CA 1
ATOM 759 C C . TYR A 1 91 ? -4.062 3.516 4.191 1 98.69 91 TYR A C 1
ATOM 761 O O . TYR A 1 91 ? -4.215 4.32 3.268 1 98.69 91 TYR A O 1
ATOM 769 N N . SER A 1 92 ? -3.223 3.672 5.168 1 98.38 92 SER A N 1
ATOM 770 C CA . SER A 1 92 ? -2.289 4.793 5.172 1 98.38 92 SER A CA 1
ATOM 771 C C . SER A 1 92 ? -1.041 4.473 5.988 1 98.38 92 SER A C 1
ATOM 773 O O . SER A 1 92 ? -1.119 3.777 7.004 1 98.38 92 SER A O 1
ATOM 775 N N . SER A 1 93 ? 0.034 4.938 5.523 1 98.06 93 SER A N 1
ATOM 776 C CA . SER A 1 93 ? 1.291 4.816 6.258 1 98.06 93 SER A CA 1
ATOM 777 C C . SER A 1 93 ? 2.246 5.953 5.906 1 98.06 93 SER A C 1
ATOM 779 O O . SER A 1 93 ? 2.15 6.543 4.824 1 98.06 93 SER A O 1
ATOM 781 N N . HIS A 1 94 ? 3.16 6.223 6.855 1 98.12 94 HIS A N 1
ATOM 782 C CA . HIS A 1 94 ? 4.098 7.328 6.676 1 98.12 94 HIS A CA 1
ATOM 783 C C . HIS A 1 94 ? 5.535 6.828 6.617 1 98.12 94 HIS A C 1
ATOM 785 O O . HIS A 1 94 ? 5.902 5.891 7.336 1 98.12 94 HIS A O 1
ATOM 791 N N . PHE A 1 95 ? 6.309 7.453 5.773 1 97 95 PHE A N 1
ATOM 792 C CA . PHE A 1 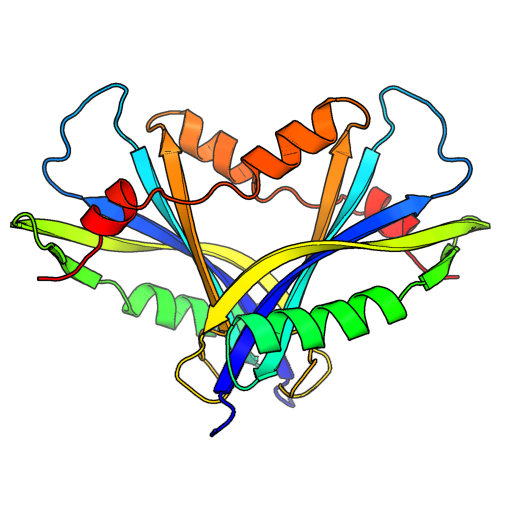95 ? 7.738 7.164 5.688 1 97 95 PHE A CA 1
ATOM 793 C C . PHE A 1 95 ? 8.531 8.438 5.406 1 97 95 PHE A C 1
ATOM 795 O O . PHE A 1 95 ? 7.957 9.461 5.043 1 97 95 PHE A O 1
ATOM 802 N N . SER A 1 96 ? 9.82 8.352 5.641 1 94.94 96 SER A N 1
ATOM 803 C CA . SER A 1 96 ? 10.656 9.531 5.438 1 94.94 96 SER A CA 1
ATOM 804 C C . SER A 1 96 ? 11.812 9.227 4.488 1 94.94 96 SER A C 1
ATOM 806 O O . SER A 1 96 ? 12.25 8.078 4.383 1 94.94 96 SER A O 1
ATOM 808 N N . VAL A 1 97 ? 12.172 10.188 3.816 1 93.06 97 VAL A N 1
ATOM 809 C CA . VAL A 1 97 ? 13.289 10.102 2.887 1 93.06 97 VAL A CA 1
ATOM 810 C C . VAL A 1 97 ? 14.297 11.219 3.178 1 93.06 97 VAL A C 1
ATOM 812 O O . VAL A 1 97 ? 13.914 12.375 3.34 1 93.06 97 VAL A O 1
ATOM 815 N N . PRO A 1 98 ? 15.578 10.789 3.252 1 85.88 98 PRO A N 1
ATOM 816 C CA . PRO A 1 98 ? 16.562 11.867 3.371 1 85.88 98 PRO A CA 1
ATOM 817 C C . PRO A 1 98 ? 16.453 12.883 2.236 1 85.88 98 PRO A C 1
ATOM 819 O O . PRO A 1 98 ? 16.188 12.516 1.09 1 85.88 98 PRO A O 1
ATOM 822 N N . GLU A 1 99 ? 16.484 14.125 2.508 1 77.38 99 GLU A N 1
ATOM 823 C CA . GLU A 1 99 ? 16.312 15.203 1.545 1 77.38 99 GLU A CA 1
ATOM 824 C C . GLU A 1 99 ? 17.391 15.172 0.474 1 77.38 99 GLU A C 1
ATOM 826 O O . GLU A 1 99 ? 18.391 14.469 0.622 1 77.38 99 GLU A O 1
ATOM 831 N N . GLY A 1 100 ? 17.109 15.883 -0.732 1 74.19 100 GLY A N 1
ATOM 832 C CA . GLY A 1 100 ? 18.062 15.984 -1.836 1 74.19 100 GLY A CA 1
ATOM 833 C C . GLY A 1 100 ? 17.75 15.031 -2.975 1 74.19 100 GLY A C 1
ATOM 834 O O . GLY A 1 100 ? 16.594 14.656 -3.184 1 74.19 100 GLY A O 1
ATOM 835 N N . ALA A 1 101 ? 18.672 14.844 -3.914 1 66.69 101 ALA A N 1
ATOM 836 C CA . ALA A 1 101 ? 18.594 13.977 -5.086 1 66.69 101 ALA A CA 1
ATOM 837 C C . ALA A 1 101 ? 18.125 12.578 -4.699 1 66.69 101 ALA A C 1
ATOM 839 O O . ALA A 1 101 ? 17.578 11.852 -5.523 1 66.69 101 ALA A O 1
ATOM 840 N N . ARG A 1 102 ? 17.969 12.375 -3.471 1 84.19 102 ARG A N 1
ATOM 841 C CA . ARG A 1 102 ? 17.688 11.031 -2.984 1 84.19 102 ARG A CA 1
ATOM 842 C C . ARG A 1 102 ? 16.188 10.75 -2.99 1 84.19 102 ARG A C 1
ATOM 844 O O . ARG A 1 102 ? 15.758 9.602 -3.129 1 84.19 102 ARG A O 1
ATOM 851 N N . ILE A 1 103 ? 15.391 11.898 -3.102 1 90.5 103 ILE A N 1
ATOM 852 C CA . ILE A 1 103 ? 13.953 11.688 -3 1 90.5 103 ILE A CA 1
ATOM 853 C C . ILE A 1 103 ? 13.445 10.969 -4.25 1 90.5 103 ILE A C 1
ATOM 855 O O . ILE A 1 103 ? 12.742 9.961 -4.152 1 90.5 103 ILE A O 1
ATOM 859 N N . LYS A 1 104 ? 13.812 11.414 -5.395 1 91.06 104 LYS A N 1
ATOM 860 C CA . LYS A 1 104 ? 13.352 10.812 -6.641 1 91.06 104 LYS A CA 1
ATOM 861 C C . LYS A 1 104 ? 13.773 9.352 -6.734 1 91.06 104 LYS A C 1
ATOM 863 O O . LYS A 1 104 ? 12.969 8.477 -7.055 1 91.06 104 LYS A O 1
ATOM 868 N N . GLU A 1 105 ? 15.016 9.102 -6.457 1 92.12 105 GLU A N 1
ATOM 869 C CA . GLU A 1 105 ? 15.547 7.746 -6.523 1 92.12 105 GLU A CA 1
ATOM 870 C C . GLU A 1 105 ? 14.859 6.832 -5.52 1 92.12 105 GLU A C 1
ATOM 872 O O . GLU A 1 105 ? 14.531 5.688 -5.836 1 92.12 105 GLU A O 1
ATOM 877 N N . THR A 1 106 ? 14.672 7.367 -4.312 1 92.31 106 THR A N 1
ATOM 878 C CA . THR A 1 106 ? 14.039 6.578 -3.258 1 92.31 106 THR A CA 1
ATOM 879 C C . THR A 1 106 ? 12.609 6.207 -3.637 1 92.31 106 THR A C 1
ATOM 881 O O . THR A 1 106 ? 12.195 5.062 -3.465 1 92.31 106 THR A O 1
ATOM 884 N N . LEU A 1 107 ? 11.898 7.117 -4.215 1 95.19 107 LEU A N 1
ATOM 885 C CA . LEU A 1 107 ? 10.516 6.855 -4.602 1 95.19 107 LEU A CA 1
ATOM 886 C C . LEU A 1 107 ? 10.453 5.859 -5.758 1 95.19 107 LEU A C 1
ATOM 888 O O . LEU A 1 107 ? 9.578 4.992 -5.785 1 95.19 107 LEU A O 1
ATOM 892 N N . GLU A 1 108 ? 11.406 5.969 -6.672 1 93.38 108 GLU A N 1
ATOM 893 C CA . GLU A 1 108 ? 11.461 5.027 -7.789 1 93.38 108 GLU A CA 1
ATOM 894 C C . GLU A 1 108 ? 11.719 3.605 -7.301 1 93.38 108 GLU A C 1
ATOM 896 O O . GLU A 1 108 ? 11.133 2.652 -7.82 1 93.38 108 GLU A O 1
ATOM 901 N N . HIS A 1 109 ? 12.531 3.537 -6.312 1 91.5 109 HIS A N 1
ATOM 902 C CA . HIS A 1 109 ? 12.836 2.223 -5.758 1 91.5 109 HIS A CA 1
ATOM 903 C C . HIS A 1 109 ? 11.664 1.682 -4.945 1 91.5 109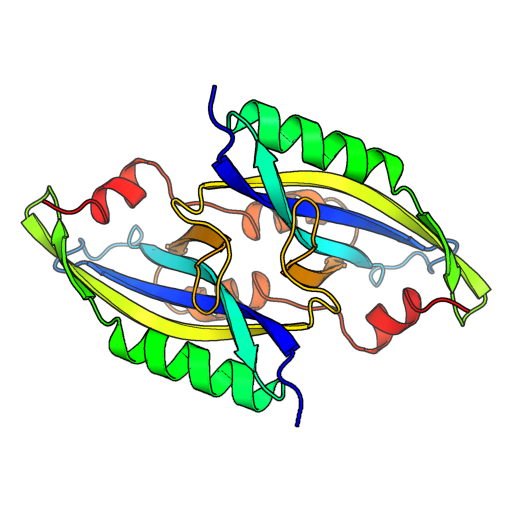 HIS A C 1
ATOM 905 O O . HIS A 1 109 ? 11.305 0.509 -5.074 1 91.5 109 HIS A O 1
ATOM 911 N N . ARG A 1 110 ? 11.047 2.506 -4.227 1 94.56 110 ARG A N 1
ATOM 912 C CA . ARG A 1 110 ? 9.945 2.102 -3.363 1 94.56 110 ARG A CA 1
ATOM 913 C C . ARG A 1 110 ? 8.727 1.697 -4.184 1 94.56 110 ARG A C 1
ATOM 915 O O . ARG A 1 110 ? 8.008 0.763 -3.822 1 94.56 110 ARG A O 1
ATOM 922 N N . TYR A 1 111 ? 8.539 2.367 -5.285 1 96.88 111 TYR A N 1
ATOM 923 C CA . TYR A 1 111 ? 7.355 2.107 -6.102 1 96.88 111 TYR A CA 1
ATOM 924 C C . TYR A 1 111 ? 7.742 1.486 -7.438 1 96.88 111 TYR A C 1
ATOM 926 O O . TYR A 1 111 ? 7.199 1.856 -8.484 1 96.88 111 TYR A O 1
ATOM 934 N N . SER A 1 112 ? 8.742 0.563 -7.348 1 94.38 112 SER A N 1
ATOM 935 C CA . SER A 1 112 ? 9.07 -0.245 -8.516 1 94.38 112 SER A CA 1
ATOM 936 C C . SER A 1 112 ? 8.047 -1.35 -8.734 1 94.38 112 SER A C 1
ATOM 938 O O . SER A 1 112 ? 7.504 -1.901 -7.773 1 94.38 112 SER A O 1
ATOM 940 N N . PHE A 1 113 ? 7.746 -1.644 -10.016 1 96.19 113 PHE A N 1
ATOM 941 C CA . PHE A 1 113 ? 6.777 -2.67 -10.375 1 96.19 113 PHE A CA 1
ATOM 942 C C . PHE A 1 113 ? 7.422 -3.744 -11.25 1 96.19 113 PHE A C 1
ATOM 944 O O . PHE A 1 113 ? 8.453 -3.502 -11.875 1 96.19 113 PHE A O 1
ATOM 951 N N . CYS A 1 114 ? 6.758 -4.836 -11.266 1 95.62 114 CYS A N 1
ATOM 952 C CA . CYS A 1 114 ? 7.172 -5.871 -12.203 1 95.62 114 CYS A CA 1
ATOM 953 C C . CYS A 1 114 ? 6.953 -5.418 -13.641 1 95.62 114 CYS A C 1
ATOM 955 O O . CYS A 1 114 ? 5.941 -4.785 -13.953 1 95.62 114 CYS A O 1
ATOM 957 N N . SER A 1 115 ? 7.922 -5.812 -14.484 1 93.88 115 SER A N 1
ATOM 958 C CA . SER A 1 115 ? 7.734 -5.598 -15.914 1 93.88 115 SER A CA 1
ATOM 959 C C . SER A 1 115 ? 6.656 -6.52 -16.484 1 93.88 115 SER A C 1
ATOM 961 O O . SER A 1 115 ? 6.234 -7.465 -15.812 1 93.88 115 SER A O 1
ATOM 963 N N . SER A 1 116 ? 6.246 -6.219 -17.703 1 93.94 116 SER A N 1
ATOM 964 C CA . SER A 1 116 ? 5.289 -7.086 -18.391 1 93.94 116 SER A CA 1
ATOM 965 C C . SER A 1 116 ? 5.84 -8.5 -18.531 1 93.94 116 SER A C 1
ATOM 967 O O . SER A 1 116 ? 5.094 -9.477 -18.422 1 93.94 116 SER A O 1
ATOM 969 N N . GLU A 1 117 ? 7.156 -8.602 -18.781 1 91.12 117 GLU A N 1
ATOM 970 C CA . GLU A 1 117 ? 7.805 -9.898 -18.922 1 91.12 117 GLU A CA 1
ATOM 971 C C . GLU A 1 117 ? 7.777 -10.68 -17.609 1 91.12 117 GLU A C 1
ATOM 973 O O . GLU A 1 117 ? 7.523 -11.883 -17.594 1 91.12 117 GLU A O 1
ATOM 978 N N . GLU A 1 118 ? 8.008 -9.969 -16.562 1 92.38 118 GLU A N 1
ATOM 979 C CA . GLU A 1 118 ? 7.973 -10.609 -15.25 1 92.38 118 GLU A CA 1
ATOM 980 C C . GLU A 1 118 ? 6.559 -11.062 -14.898 1 92.38 118 GLU A C 1
ATOM 982 O O . GLU A 1 118 ? 6.371 -12.141 -14.344 1 92.38 118 GLU A O 1
ATOM 987 N N . MET A 1 119 ? 5.582 -10.227 -15.289 1 95.12 119 MET A N 1
ATOM 988 C CA . MET A 1 119 ? 4.191 -10.555 -14.984 1 95.12 119 MET A CA 1
ATOM 989 C C . MET A 1 119 ? 3.738 -11.773 -15.781 1 95.12 119 MET A C 1
ATOM 991 O O . MET A 1 119 ? 2.891 -12.539 -15.32 1 95.12 119 MET A O 1
ATOM 995 N N . GLN A 1 120 ? 4.328 -12 -16.984 1 93.44 120 GLN A N 1
ATOM 996 C CA . GLN A 1 120 ? 3.996 -13.148 -17.812 1 93.44 120 GLN A CA 1
ATOM 997 C C . GLN A 1 120 ? 4.367 -14.461 -17.109 1 93.44 120 GLN A C 1
ATOM 999 O O . GLN A 1 120 ? 3.693 -15.477 -17.297 1 93.44 120 GLN A O 1
ATOM 1004 N N . LEU A 1 121 ? 5.379 -14.359 -16.234 1 93.31 121 LEU A N 1
ATOM 1005 C CA . LEU A 1 121 ? 5.816 -15.539 -15.5 1 93.31 121 LEU A CA 1
ATOM 1006 C C . LEU A 1 121 ? 4.742 -15.992 -14.523 1 93.31 121 LEU A C 1
ATOM 1008 O O . LEU A 1 121 ? 4.762 -17.141 -14.062 1 93.31 121 LEU A O 1
ATOM 1012 N N . LEU A 1 122 ? 3.871 -15.078 -14.211 1 96 122 LEU A N 1
ATOM 1013 C CA . LEU A 1 122 ? 2.869 -15.383 -13.195 1 96 122 LEU A CA 1
ATOM 1014 C C . LEU A 1 122 ? 1.532 -15.734 -13.836 1 96 122 LEU A C 1
ATOM 1016 O O . LEU A 1 122 ? 0.592 -16.125 -13.148 1 96 122 LEU A O 1
ATOM 1020 N N . ARG A 1 123 ? 1.466 -15.641 -15.195 1 95.5 123 ARG A N 1
ATOM 1021 C CA . ARG A 1 123 ? 0.199 -15.867 -15.883 1 95.5 123 ARG A CA 1
ATOM 1022 C C . ARG A 1 123 ? -0.154 -17.344 -15.906 1 95.5 123 ARG A C 1
ATOM 1024 O O . ARG A 1 123 ? 0.636 -18.172 -16.375 1 95.5 123 ARG A O 1
ATOM 1031 N N . ARG A 1 124 ? -1.34 -17.609 -15.453 1 95.5 124 ARG A N 1
ATOM 1032 C CA . ARG A 1 124 ? -1.796 -18.984 -15.391 1 95.5 124 ARG A CA 1
ATOM 1033 C C . ARG A 1 124 ? -2.139 -19.516 -16.781 1 95.5 124 ARG A C 1
ATOM 1035 O O . ARG A 1 124 ? -2.686 -18.781 -17.609 1 95.5 124 ARG A O 1
ATOM 1042 N N . LYS A 1 125 ? -1.879 -20.812 -16.969 1 92.31 125 LYS A N 1
ATOM 1043 C CA . LYS A 1 125 ? -2.178 -21.5 -18.234 1 92.31 125 LYS A CA 1
ATOM 1044 C C . LYS A 1 125 ? -3.68 -21.703 -18.391 1 92.31 125 LYS A C 1
ATOM 1046 O O . LYS A 1 125 ? -4.387 -21.984 -17.422 1 92.31 125 LYS A O 1
ATOM 1051 N N . MET B 1 1 ? -22.578 3.672 -18.172 1 74.19 1 MET B N 1
ATOM 1052 C CA . MET B 1 1 ? -21.672 2.574 -17.828 1 74.19 1 MET B CA 1
ATOM 1053 C C . MET B 1 1 ? -21.719 2.301 -16.328 1 74.19 1 MET B C 1
ATOM 1055 O O . MET B 1 1 ? -21.812 3.232 -15.516 1 74.19 1 MET B O 1
ATOM 1059 N N . LYS B 1 2 ? -21.781 1.031 -15.977 1 89.44 2 LYS B N 1
ATOM 1060 C CA . LYS B 1 2 ? -21.891 0.685 -14.562 1 89.44 2 LYS B CA 1
ATOM 1061 C C . LYS B 1 2 ? -20.594 0.978 -13.828 1 89.44 2 LYS B C 1
ATOM 1063 O O . LYS B 1 2 ? -19.5 0.688 -14.336 1 89.44 2 LYS B O 1
ATOM 1068 N N . LYS B 1 3 ? -20.688 1.755 -12.758 1 95.81 3 LYS B N 1
ATOM 1069 C CA . LYS B 1 3 ? -19.5 2.068 -11.961 1 95.81 3 LYS B CA 1
ATOM 1070 C C . LYS B 1 3 ? -18.984 0.831 -11.234 1 95.81 3 LYS B C 1
ATOM 1072 O O . LYS B 1 3 ? -19.766 -0.018 -10.812 1 95.81 3 LYS B O 1
ATOM 1077 N N . GLN B 1 4 ? -17.672 0.736 -11.156 1 97.31 4 GLN B N 1
ATOM 1078 C CA . GLN B 1 4 ? -16.984 -0.328 -10.438 1 97.31 4 GLN B CA 1
ATOM 1079 C C . GLN B 1 4 ? -16.109 0.239 -9.328 1 97.31 4 GLN B C 1
ATOM 1081 O O . GLN B 1 4 ? -15.867 1.448 -9.273 1 97.31 4 GLN B O 1
ATOM 1086 N N . TRP B 1 5 ? -15.742 -0.69 -8.5 1 98.44 5 TRP B N 1
ATOM 1087 C CA . TRP B 1 5 ? -14.922 -0.266 -7.367 1 98.44 5 TRP B CA 1
ATOM 1088 C C . TRP B 1 5 ? -13.438 -0.334 -7.715 1 98.44 5 TRP B C 1
ATOM 1090 O O . TRP B 1 5 ? -12.969 -1.331 -8.266 1 98.44 5 TRP B O 1
ATOM 1100 N N . TYR B 1 6 ? -12.719 0.773 -7.332 1 98.69 6 TYR B N 1
ATOM 1101 C CA . TYR B 1 6 ? -11.281 0.87 -7.527 1 98.69 6 TYR B CA 1
ATOM 1102 C C . TYR B 1 6 ? -10.578 1.285 -6.242 1 98.69 6 TYR B C 1
ATOM 1104 O O . TYR B 1 6 ? -11.141 2.027 -5.434 1 98.69 6 TYR B O 1
ATOM 1112 N N . GLY B 1 7 ? -9.422 0.75 -5.973 1 98.75 7 GLY B N 1
ATOM 1113 C CA . GLY B 1 7 ? -8.477 1.282 -5.008 1 98.75 7 GLY B CA 1
ATOM 1114 C C . GLY B 1 7 ? -7.355 2.08 -5.648 1 98.75 7 GLY B C 1
ATOM 1115 O O . GLY B 1 7 ? -6.633 1.567 -6.504 1 98.75 7 GLY B O 1
ATOM 1116 N N . VAL B 1 8 ? -7.215 3.32 -5.262 1 98.88 8 VAL B N 1
ATOM 1117 C CA . VAL B 1 8 ? -6.184 4.184 -5.828 1 98.88 8 VAL B CA 1
ATOM 1118 C C . VAL B 1 8 ? -5.121 4.477 -4.773 1 98.88 8 VAL B C 1
ATOM 1120 O O . VAL B 1 8 ? -5.438 4.898 -3.658 1 98.88 8 VAL B O 1
ATOM 1123 N N . LYS B 1 9 ? -3.887 4.168 -5.113 1 98.88 9 LYS B N 1
ATOM 1124 C CA . LYS B 1 9 ? -2.754 4.473 -4.242 1 98.88 9 LYS B CA 1
ATOM 1125 C C . LYS B 1 9 ? -2.217 5.875 -4.508 1 98.88 9 LYS B C 1
ATOM 1127 O O . LYS B 1 9 ? -1.876 6.211 -5.645 1 98.88 9 LYS B O 1
ATOM 1132 N N . LEU B 1 10 ? -2.152 6.676 -3.404 1 98.81 10 LEU B N 1
ATOM 1133 C CA . LEU B 1 10 ? -1.746 8.078 -3.473 1 98.81 10 LEU B CA 1
ATOM 1134 C C . LEU B 1 10 ? -0.51 8.328 -2.615 1 98.81 10 LEU B C 1
ATOM 1136 O O . LEU B 1 10 ? -0.25 7.59 -1.663 1 98.81 10 LEU B O 1
ATOM 1140 N N . LEU B 1 11 ? 0.225 9.344 -3.045 1 98.62 11 LEU B N 1
ATOM 1141 C CA . LEU B 1 11 ? 1.36 9.82 -2.266 1 98.62 11 LEU B CA 1
ATOM 1142 C C . LEU B 1 11 ? 1.181 11.289 -1.889 1 98.62 11 LEU B C 1
ATOM 1144 O O . LEU B 1 11 ? 0.896 12.125 -2.75 1 98.62 11 LEU B O 1
ATOM 1148 N N . TYR B 1 12 ? 1.27 11.547 -0.593 1 98.44 12 TYR B N 1
ATOM 1149 C CA . TYR B 1 12 ? 1.286 12.914 -0.088 1 98.44 12 TYR B CA 1
ATOM 1150 C C . TYR B 1 12 ? 2.664 13.281 0.453 1 98.44 12 TYR B C 1
ATOM 1152 O O . TYR B 1 12 ? 3.418 12.406 0.886 1 98.44 12 TYR B O 1
ATOM 1160 N N . ARG B 1 13 ? 2.898 14.523 0.409 1 96.75 13 ARG B N 1
ATOM 1161 C CA . ARG B 1 13 ? 4.168 15.055 0.891 1 96.75 13 ARG B CA 1
ATOM 1162 C C . ARG B 1 13 ? 3.947 16.109 1.976 1 96.75 13 ARG B C 1
ATOM 1164 O O . ARG B 1 13 ? 3.051 16.938 1.862 1 96.75 13 ARG B O 1
ATOM 1171 N N . TYR B 1 14 ? 4.797 16.031 2.959 1 95.81 14 TYR B N 1
ATOM 1172 C CA . TYR B 1 14 ? 4.723 17.016 4.039 1 95.81 14 TYR B CA 1
ATOM 1173 C C . TYR B 1 14 ? 5.891 17.984 3.975 1 95.81 14 TYR B C 1
ATOM 1175 O O . TYR B 1 14 ? 7.02 17.594 3.674 1 95.81 14 TYR B O 1
ATOM 1183 N N . LYS B 1 15 ? 5.598 19.172 4.25 1 92.56 15 LYS B N 1
ATOM 1184 C CA . LYS B 1 15 ? 6.594 20.203 4.469 1 92.56 15 LYS B CA 1
ATOM 1185 C C . LYS B 1 15 ? 6.445 20.828 5.859 1 92.56 15 LYS B C 1
ATOM 1187 O O . LYS B 1 15 ? 5.359 21.266 6.238 1 92.56 15 LYS B O 1
ATOM 1192 N N . ILE B 1 16 ? 7.445 20.719 6.621 1 92.69 16 ILE B N 1
ATOM 1193 C CA . ILE B 1 16 ? 7.469 21.328 7.941 1 92.69 16 ILE B CA 1
ATOM 1194 C C . ILE B 1 16 ? 8.344 22.578 7.922 1 92.69 16 ILE B C 1
ATOM 1196 O O . ILE B 1 16 ? 9.523 22.5 7.562 1 92.69 16 ILE B O 1
ATOM 1200 N N . LYS B 1 17 ? 7.719 23.609 8.266 1 89.12 17 LYS B N 1
ATOM 1201 C CA . LYS B 1 17 ? 8.453 24.859 8.234 1 89.12 17 LYS B CA 1
ATOM 1202 C C . LYS B 1 17 ? 9.555 24.875 9.297 1 89.12 17 LYS B C 1
ATOM 1204 O O . LYS B 1 17 ? 9.375 24.344 10.391 1 89.12 17 LYS B O 1
ATOM 1209 N N . ASP B 1 18 ? 10.727 25.547 8.992 1 76.56 18 ASP B N 1
ATOM 1210 C CA . ASP B 1 18 ? 11.859 25.812 9.867 1 76.56 18 ASP B CA 1
ATOM 1211 C C . ASP B 1 18 ? 12.516 24.5 10.328 1 76.56 18 ASP B C 1
ATOM 1213 O O . ASP B 1 18 ? 13.023 24.422 11.445 1 76.56 18 ASP B O 1
ATOM 1217 N N . GLN B 1 19 ? 12.195 23.453 9.648 1 69.88 19 GLN B N 1
ATOM 1218 C CA . GLN B 1 19 ? 12.969 22.266 9.984 1 69.88 19 GLN B CA 1
ATOM 1219 C C . GLN B 1 19 ? 14.461 22.5 9.781 1 69.88 19 GLN B C 1
ATOM 1221 O O . GLN B 1 19 ? 14.867 23.203 8.844 1 69.88 19 GLN B O 1
ATOM 1226 N N . PRO B 1 20 ? 15.227 22.328 10.891 1 58.78 20 PRO B N 1
ATOM 1227 C CA . PRO B 1 20 ? 16.656 22.594 10.703 1 58.78 20 PRO B CA 1
ATOM 1228 C C . PRO B 1 20 ? 17.203 21.953 9.422 1 58.78 20 PRO B C 1
ATOM 1230 O O . PRO B 1 20 ? 16.734 20.891 9.008 1 58.78 20 PRO B O 1
ATOM 1233 N N . GLU B 1 21 ? 17.797 22.875 8.633 1 53.69 21 GLU B N 1
ATOM 1234 C CA . GLU B 1 21 ? 18.562 22.438 7.469 1 53.69 21 GLU B CA 1
ATOM 1235 C C . GLU B 1 21 ? 19.766 21.578 7.883 1 53.69 21 GLU B C 1
ATOM 1237 O O . GLU 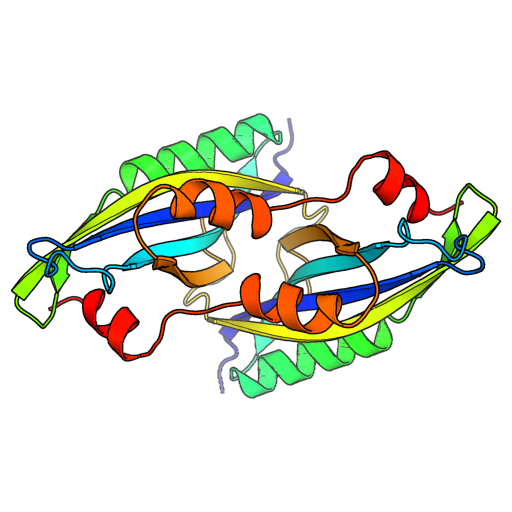B 1 21 ? 20.406 21.859 8.898 1 53.69 21 GLU B O 1
ATOM 1242 N N . GLY B 1 22 ? 19.812 20.312 7.676 1 52.44 22 GLY B N 1
ATOM 1243 C CA . GLY B 1 22 ? 20.984 19.469 7.816 1 52.44 22 GLY B CA 1
ATOM 1244 C C . GLY B 1 22 ? 20.75 18.047 7.336 1 52.44 22 GLY B C 1
ATOM 1245 O O . GLY B 1 22 ? 19.688 17.719 6.816 1 52.44 22 GLY B O 1
ATOM 1246 N N . PRO B 1 23 ? 21.938 17.516 7.215 1 51.47 23 PRO B N 1
ATOM 1247 C CA . PRO B 1 23 ? 22 16.141 6.68 1 51.47 23 PRO B CA 1
ATOM 1248 C C . PRO B 1 23 ? 20.906 15.242 7.246 1 51.47 23 PRO B C 1
ATOM 1250 O O . PRO B 1 23 ? 20.672 14.148 6.727 1 51.47 23 PRO B O 1
ATOM 1253 N N . VAL B 1 24 ? 20.281 15.875 8.234 1 59.78 24 VAL B N 1
ATOM 1254 C CA . VAL B 1 24 ? 19.328 15.039 8.961 1 59.78 24 VAL B CA 1
ATOM 1255 C C . VAL B 1 24 ? 17.906 15.391 8.539 1 59.78 24 VAL B C 1
ATOM 1257 O O . VAL B 1 24 ? 16.953 14.797 9.031 1 59.78 24 VAL B O 1
ATOM 1260 N N . CYS B 1 25 ? 17.938 16.156 7.488 1 73.5 25 CYS B N 1
ATOM 1261 C CA . CYS B 1 25 ? 16.594 16.594 7.113 1 73.5 25 CYS B CA 1
ATOM 1262 C C . CYS B 1 25 ? 15.875 15.531 6.293 1 73.5 25 CYS B C 1
ATOM 1264 O O . CYS B 1 25 ? 16.453 14.969 5.363 1 73.5 25 CYS B O 1
ATOM 1266 N N . ARG B 1 26 ? 14.82 15.188 6.785 1 87.31 26 ARG B N 1
ATOM 1267 C CA . ARG B 1 26 ? 14.016 14.172 6.109 1 87.31 26 ARG B CA 1
ATOM 1268 C C . ARG B 1 26 ? 12.688 14.75 5.637 1 87.31 26 ARG B C 1
ATOM 1270 O O . ARG B 1 26 ? 12.094 15.594 6.312 1 87.31 26 ARG B O 1
ATOM 1277 N N . THR B 1 27 ? 12.352 14.43 4.418 1 92.69 27 THR B N 1
ATOM 1278 C CA . THR B 1 27 ? 11.008 14.703 3.916 1 92.69 27 THR B CA 1
ATOM 1279 C C . THR B 1 27 ? 10.047 13.578 4.289 1 92.69 27 THR B C 1
ATOM 1281 O O . THR B 1 27 ? 10.367 12.398 4.113 1 92.69 27 THR B O 1
ATOM 1284 N N . LEU B 1 28 ? 8.961 13.984 4.855 1 95.56 28 LEU B N 1
ATOM 1285 C CA . LEU B 1 28 ? 7.969 12.984 5.25 1 95.56 28 LEU B CA 1
ATOM 1286 C C . LEU B 1 28 ? 6.918 12.805 4.156 1 95.56 28 LEU B C 1
ATOM 1288 O O . LEU B 1 28 ? 6.484 13.781 3.543 1 95.56 28 LEU B O 1
ATOM 1292 N N . PHE B 1 29 ? 6.566 11.516 3.939 1 97.5 29 PHE B N 1
ATOM 1293 C CA . PHE B 1 29 ? 5.543 11.141 2.971 1 97.5 29 PHE B CA 1
ATOM 1294 C C . PHE B 1 29 ? 4.461 10.297 3.627 1 97.5 29 PHE B C 1
ATOM 1296 O O . PHE B 1 29 ? 4.691 9.688 4.676 1 97.5 29 PHE B O 1
ATOM 1303 N N . GLU B 1 30 ? 3.355 10.359 3.016 1 98.38 30 GLU B N 1
ATOM 1304 C CA . GLU B 1 30 ? 2.244 9.477 3.352 1 98.38 30 GLU B CA 1
ATOM 1305 C C . GLU B 1 30 ? 1.753 8.711 2.123 1 98.38 30 GLU B C 1
ATOM 1307 O O . GLU B 1 30 ? 1.419 9.32 1.104 1 98.38 30 GLU B O 1
ATOM 1312 N N . GLU B 1 31 ? 1.8 7.426 2.191 1 98.56 31 GLU B N 1
ATOM 1313 C CA . GLU B 1 31 ? 1.114 6.578 1.221 1 98.56 31 GLU B CA 1
ATOM 1314 C C . GLU B 1 31 ? -0.307 6.254 1.675 1 98.56 31 GLU B C 1
ATOM 1316 O O . GLU B 1 31 ? -0.537 5.957 2.848 1 98.56 31 GLU B O 1
ATOM 1321 N N . SER B 1 32 ? -1.252 6.379 0.788 1 98.5 32 SER B N 1
ATOM 1322 C CA . SER B 1 32 ? -2.66 6.148 1.098 1 98.5 32 SER B CA 1
ATOM 1323 C C . SER B 1 32 ? -3.346 5.352 -0.006 1 98.5 32 SER B C 1
ATOM 1325 O O . SER B 1 32 ? -3.049 5.535 -1.188 1 98.5 32 SER B O 1
ATOM 1327 N N . VAL B 1 33 ? -4.195 4.441 0.363 1 98.81 33 VAL B N 1
ATOM 1328 C CA . VAL B 1 33 ? -5.098 3.793 -0.581 1 98.81 33 VAL B CA 1
ATOM 1329 C C . VAL B 1 33 ? -6.531 4.25 -0.323 1 98.81 33 VAL B C 1
ATOM 1331 O O . VAL B 1 33 ? -7.031 4.145 0.799 1 98.81 33 VAL B O 1
ATOM 1334 N N . VAL B 1 34 ? -7.195 4.723 -1.376 1 98.56 34 VAL B N 1
ATOM 1335 C CA . VAL B 1 34 ? -8.547 5.258 -1.282 1 98.56 34 VAL B CA 1
ATOM 1336 C C . VAL B 1 34 ? -9.477 4.48 -2.215 1 98.56 34 VAL B C 1
ATOM 1338 O O . VAL B 1 34 ? -9.133 4.227 -3.371 1 98.56 34 VAL B O 1
ATOM 1341 N N . LEU B 1 35 ? -10.672 4.148 -1.702 1 98.5 35 LEU B N 1
ATOM 1342 C CA . LEU B 1 35 ? -11.68 3.51 -2.533 1 98.5 35 LEU B CA 1
ATOM 1343 C C . LEU B 1 35 ? -12.492 4.547 -3.303 1 98.5 35 LEU B C 1
ATOM 1345 O O . LEU B 1 35 ? -12.812 5.609 -2.768 1 98.5 35 LEU B O 1
ATOM 1349 N N . VAL B 1 36 ? -12.844 4.148 -4.551 1 98.56 36 VAL B N 1
ATOM 1350 C CA . VAL B 1 36 ? -13.711 5.035 -5.316 1 98.56 36 VAL B CA 1
ATOM 1351 C C . VAL B 1 36 ? -14.547 4.223 -6.297 1 98.56 36 VAL B C 1
ATOM 1353 O O . VAL B 1 36 ? -14.062 3.244 -6.875 1 98.56 36 VAL B O 1
ATOM 1356 N N . LYS B 1 37 ? -15.789 4.539 -6.406 1 97.94 37 LYS B N 1
ATOM 1357 C CA . LYS B 1 37 ? -16.594 4.02 -7.5 1 97.94 37 LYS B CA 1
ATOM 1358 C C . LYS B 1 37 ? -16.406 4.848 -8.766 1 97.94 37 LYS B C 1
ATOM 1360 O O . LYS B 1 37 ? -16.547 6.074 -8.742 1 97.94 37 LYS B O 1
ATOM 1365 N N . ALA B 1 38 ? -16.047 4.219 -9.859 1 98.19 38 ALA B N 1
ATOM 1366 C CA . ALA B 1 38 ? -15.766 4.922 -11.102 1 98.19 38 ALA B CA 1
ATOM 1367 C C . ALA B 1 38 ? -16.094 4.051 -12.312 1 98.19 38 ALA B C 1
ATOM 1369 O O . ALA B 1 38 ? -16.297 2.844 -12.18 1 98.19 38 ALA B O 1
ATOM 1370 N N . LYS B 1 39 ? -16.031 4.645 -13.453 1 97.69 39 LYS B N 1
ATOM 1371 C CA . LYS B 1 39 ? -16.438 3.959 -14.672 1 97.69 39 LYS B CA 1
ATOM 1372 C C . LYS B 1 39 ? -15.242 3.334 -15.375 1 97.69 39 LYS B C 1
ATOM 1374 O O . LYS B 1 39 ? -15.398 2.527 -16.297 1 97.69 39 LYS B O 1
ATOM 1379 N N . SER B 1 40 ? -14.062 3.787 -15.008 1 97.75 40 SER B N 1
ATOM 1380 C CA . SER B 1 40 ? -12.805 3.344 -15.602 1 97.75 40 SER B CA 1
ATOM 1381 C C . SER B 1 40 ? -11.617 3.697 -14.711 1 97.75 40 SER B C 1
ATOM 1383 O O . SER B 1 40 ? -11.766 4.418 -13.719 1 97.75 40 SER B O 1
ATOM 1385 N N . PHE B 1 41 ? -10.523 3.174 -15.102 1 98.25 41 PHE B N 1
ATOM 1386 C CA . PHE B 1 41 ? -9.297 3.529 -14.391 1 98.25 41 PHE B CA 1
ATOM 1387 C C . PHE B 1 41 ? -9.055 5.031 -14.453 1 98.25 41 PHE B C 1
ATOM 1389 O O . PHE B 1 41 ? -8.766 5.66 -13.43 1 98.25 41 PHE B O 1
ATOM 1396 N N . ASP B 1 42 ? -9.203 5.598 -15.648 1 98.31 42 ASP B N 1
ATOM 1397 C CA . ASP B 1 42 ? -8.969 7.027 -15.828 1 98.31 42 ASP B CA 1
ATOM 1398 C C . ASP B 1 42 ? -9.93 7.852 -14.977 1 98.31 42 ASP B C 1
ATOM 1400 O O . ASP B 1 42 ? -9.531 8.828 -14.344 1 98.31 42 ASP B O 1
ATOM 1404 N N . HIS B 1 43 ? -11.133 7.387 -15.008 1 98.56 43 HIS B N 1
ATOM 1405 C CA . HIS B 1 43 ? -12.141 8.07 -14.203 1 98.56 43 HIS B CA 1
ATOM 1406 C C . HIS B 1 43 ? -11.828 7.965 -12.711 1 98.56 43 HIS B C 1
ATOM 1408 O O . HIS B 1 43 ? -12.016 8.922 -11.961 1 98.56 43 HIS B O 1
ATOM 1414 N N . ALA B 1 44 ? -11.406 6.832 -12.227 1 98.75 44 ALA B N 1
ATOM 1415 C CA . ALA B 1 44 ? -11.016 6.625 -10.828 1 98.75 44 ALA B CA 1
ATOM 1416 C C . ALA B 1 44 ? -9.906 7.594 -10.422 1 98.75 44 ALA B C 1
ATOM 1418 O O . ALA B 1 44 ? -10.008 8.266 -9.391 1 98.75 44 ALA B O 1
ATOM 1419 N N . TYR B 1 45 ? -8.875 7.715 -11.297 1 98.69 45 TYR B N 1
ATOM 1420 C CA . TYR B 1 45 ? -7.785 8.648 -11.039 1 98.69 45 TYR B CA 1
ATOM 1421 C C . TYR B 1 45 ? -8.305 10.078 -10.93 1 98.69 45 TYR B C 1
ATOM 1423 O O . TYR B 1 45 ? -7.969 10.805 -9.992 1 98.69 45 TYR B O 1
ATOM 1431 N N . GLU B 1 46 ? -9.062 10.406 -11.852 1 98.38 46 GLU B N 1
ATOM 1432 C CA . GLU B 1 46 ? -9.57 11.773 -11.898 1 98.38 46 GLU B CA 1
ATOM 1433 C C . GLU B 1 46 ? -10.328 12.125 -10.625 1 98.38 46 GLU B C 1
ATOM 1435 O O . GLU B 1 46 ? -10.086 13.18 -10.023 1 98.38 46 GLU B O 1
ATOM 1440 N N . LYS B 1 47 ? -11.227 11.266 -10.227 1 98.38 47 LYS B N 1
ATOM 1441 C CA . LYS B 1 47 ? -12.055 11.508 -9.047 1 98.38 47 LYS B CA 1
ATOM 1442 C C . LYS B 1 47 ? -11.195 11.617 -7.785 1 98.38 47 LYS B C 1
ATOM 1444 O O . LYS B 1 47 ? -11.383 12.531 -6.98 1 98.38 47 LYS B O 1
ATOM 1449 N N . VAL B 1 48 ? -10.344 10.711 -7.641 1 98.56 48 VAL B N 1
ATOM 1450 C CA . VAL B 1 48 ? -9.562 10.641 -6.41 1 98.56 48 VAL B CA 1
ATOM 1451 C C . VAL B 1 48 ? -8.562 11.797 -6.367 1 98.56 48 VAL B C 1
ATOM 1453 O O . VAL B 1 48 ? -8.367 12.414 -5.316 1 98.56 48 VAL B O 1
ATOM 1456 N N . GLU B 1 49 ? -7.949 12.125 -7.516 1 98.31 49 GLU B N 1
ATOM 1457 C CA . GLU B 1 49 ? -6.969 13.203 -7.566 1 98.31 49 GLU B CA 1
ATOM 1458 C C . GLU B 1 49 ? -7.629 14.562 -7.34 1 98.31 49 GLU B C 1
ATOM 1460 O O . GLU B 1 49 ? -7.047 15.445 -6.711 1 98.31 49 GLU B O 1
ATOM 1465 N N . LYS B 1 50 ? -8.758 14.711 -7.902 1 97.75 50 LYS B N 1
ATOM 1466 C CA . LYS B 1 50 ? -9.5 15.945 -7.664 1 97.75 50 LYS B CA 1
ATOM 1467 C C . LYS B 1 50 ? -9.695 16.188 -6.168 1 97.75 50 LYS B C 1
ATOM 1469 O O . LYS B 1 50 ? -9.461 17.297 -5.68 1 97.75 50 LYS B O 1
ATOM 1474 N N . ARG B 1 51 ? -10.086 15.195 -5.469 1 97.38 51 ARG B N 1
ATOM 1475 C CA . ARG B 1 51 ? -10.281 15.305 -4.027 1 97.38 51 ARG B CA 1
ATOM 1476 C C . ARG B 1 51 ? -8.945 15.5 -3.307 1 97.38 51 ARG B C 1
ATOM 1478 O O . ARG B 1 51 ? -8.844 16.312 -2.387 1 97.38 51 ARG B O 1
ATOM 1485 N N . ALA B 1 52 ? -7.961 14.727 -3.709 1 97.56 52 ALA B N 1
ATOM 1486 C CA . ALA B 1 52 ? -6.641 14.797 -3.088 1 97.56 52 ALA B CA 1
ATOM 1487 C C . ALA B 1 52 ? -6.062 16.203 -3.182 1 97.56 52 ALA B C 1
ATOM 1489 O O . ALA B 1 52 ? -5.465 16.703 -2.223 1 97.56 52 ALA B O 1
ATOM 1490 N N . ARG B 1 53 ? -6.238 16.844 -4.297 1 96.25 53 ARG B N 1
ATOM 1491 C CA . ARG B 1 53 ? -5.707 18.188 -4.516 1 96.25 53 ARG B CA 1
ATOM 1492 C C . ARG B 1 53 ? -6.473 19.219 -3.693 1 96.25 53 ARG B C 1
ATOM 1494 O O . ARG B 1 53 ? -5.898 20.219 -3.252 1 96.25 53 ARG B O 1
ATOM 1501 N N . LYS B 1 54 ? -7.703 18.906 -3.434 1 94.88 54 LYS B N 1
ATOM 1502 C CA . LYS B 1 54 ? -8.531 19.812 -2.643 1 94.88 54 LYS B CA 1
ATOM 1503 C C . LYS B 1 54 ? -8.219 19.672 -1.154 1 94.88 54 LYS B C 1
ATOM 1505 O O . LYS B 1 54 ? -8.477 20.609 -0.381 1 94.88 54 LYS B O 1
ATOM 1510 N N . GLU B 1 55 ? -7.758 18.531 -0.789 1 91.94 55 GLU B N 1
ATOM 1511 C CA . GLU B 1 55 ? -7.488 18.25 0.619 1 91.94 55 GLU B CA 1
ATOM 1512 C C . GLU B 1 55 ? -6.125 18.797 1.037 1 91.94 55 GLU B C 1
ATOM 1514 O O . GLU B 1 55 ? -5.523 18.312 1.996 1 91.94 55 GLU B O 1
ATOM 1519 N N . HIS B 1 56 ? -5.66 19.797 0.341 1 89.19 56 HIS B N 1
ATOM 1520 C CA . HIS B 1 56 ? -4.492 20.547 0.792 1 89.19 56 HIS B CA 1
ATOM 1521 C C . HIS B 1 56 ? -4.68 21.047 2.219 1 89.19 56 HIS B C 1
ATOM 1523 O O . HIS B 1 56 ? -5.695 21.672 2.531 1 89.19 56 HIS B O 1
ATOM 1529 N N . GLU B 1 57 ? -3.766 20.641 3.105 1 94.62 57 GLU B N 1
ATOM 1530 C CA . GLU B 1 57 ? -3.895 20.984 4.52 1 94.62 57 GLU B CA 1
ATOM 1531 C C . GLU B 1 57 ? -2.68 21.766 5.012 1 94.62 57 GLU B C 1
ATOM 1533 O O . GLU B 1 57 ? -1.538 21.375 4.75 1 94.62 57 GLU B O 1
ATOM 1538 N N . VAL B 1 58 ? -2.973 22.875 5.734 1 96.62 58 VAL B N 1
ATOM 1539 C CA . VAL B 1 58 ? -1.961 23.625 6.469 1 96.62 58 VAL B CA 1
ATOM 1540 C C . VAL B 1 58 ? -2.369 23.75 7.934 1 96.62 58 VAL B C 1
ATOM 1542 O O . VAL B 1 58 ? -3.475 24.203 8.242 1 96.62 58 VAL B O 1
ATOM 1545 N N . TYR B 1 59 ? -1.498 23.328 8.805 1 97.62 59 TYR B N 1
ATOM 1546 C CA . TYR B 1 59 ? -1.811 23.375 10.227 1 97.62 59 TYR B CA 1
ATOM 1547 C C . TYR B 1 59 ? -0.545 23.562 11.055 1 97.62 59 TYR B C 1
ATOM 1549 O O . TYR B 1 59 ? 0.563 23.562 10.516 1 97.62 59 TYR B O 1
ATOM 1557 N N . VAL B 1 60 ? -0.763 23.797 12.391 1 96.69 60 VAL B N 1
ATOM 1558 C CA . VAL B 1 60 ? 0.349 23.953 13.32 1 96.69 60 VAL B CA 1
ATOM 1559 C C . VAL B 1 60 ? 0.496 22.688 14.18 1 96.69 60 VAL B C 1
ATOM 1561 O O . VAL B 1 60 ? -0.487 22.188 14.727 1 96.69 60 VAL B O 1
ATOM 1564 N N . ASN B 1 61 ? 1.725 22.188 14.227 1 95.5 61 ASN B N 1
ATOM 1565 C CA . ASN B 1 61 ? 1.941 20.984 15.016 1 95.5 61 ASN B CA 1
ATOM 1566 C C . ASN B 1 61 ? 2.174 21.312 16.484 1 95.5 61 ASN B C 1
ATOM 1568 O O . ASN B 1 61 ? 2.139 22.484 16.875 1 95.5 61 ASN B O 1
ATOM 1572 N N . THR B 1 62 ? 2.314 20.312 17.312 1 95.12 62 THR B N 1
ATOM 1573 C CA . THR B 1 62 ? 2.434 20.453 18.75 1 95.12 62 THR B CA 1
ATOM 1574 C C . THR B 1 62 ? 3.693 21.234 19.125 1 95.12 62 THR B C 1
ATOM 1576 O O . THR B 1 62 ? 3.801 21.766 20.234 1 95.12 62 THR B O 1
ATOM 1579 N N . SER B 1 63 ? 4.688 21.344 18.203 1 91.69 63 SER B N 1
ATOM 1580 C CA . SER B 1 63 ? 5.918 22.094 18.438 1 91.69 63 SER B CA 1
ATOM 1581 C C . SER B 1 63 ? 5.789 23.547 17.969 1 91.69 63 SER B C 1
ATOM 1583 O O . SER B 1 63 ? 6.754 24.297 18 1 91.69 63 SER B O 1
ATOM 1585 N N . GLY B 1 64 ? 4.668 23.875 17.359 1 94.19 64 GLY B N 1
ATOM 1586 C CA . GLY B 1 64 ? 4.406 25.234 16.938 1 94.19 64 GLY B CA 1
ATOM 1587 C C . GLY B 1 64 ? 4.852 25.516 15.516 1 94.19 64 GLY B C 1
ATOM 1588 O O . GLY B 1 64 ? 4.902 26.672 15.094 1 94.19 64 GLY B O 1
ATOM 1589 N N . GLN B 1 65 ? 5.211 24.469 14.797 1 93.5 65 GLN B N 1
ATOM 1590 C CA . GLN B 1 65 ? 5.652 24.625 13.422 1 93.5 65 GLN B CA 1
ATOM 1591 C C . GLN B 1 65 ? 4.488 24.469 12.445 1 93.5 65 GLN B C 1
ATOM 1593 O O . GLN B 1 65 ? 3.566 23.688 12.695 1 93.5 65 GLN B O 1
ATOM 1598 N N . GLN B 1 66 ? 4.555 25.172 11.344 1 96.38 66 GLN B N 1
ATOM 1599 C CA . GLN B 1 66 ? 3.557 25 10.289 1 96.38 66 GLN B CA 1
ATOM 1600 C C . GLN B 1 66 ? 3.83 23.734 9.477 1 96.38 66 GLN B C 1
ATOM 1602 O O . GLN B 1 66 ? 4.945 23.531 9 1 96.38 66 GLN B O 1
ATOM 1607 N N . VAL B 1 67 ? 2.84 22.984 9.352 1 96.12 67 VAL B N 1
ATOM 1608 C CA . VAL B 1 67 ? 2.912 21.75 8.555 1 96.12 67 VAL B CA 1
ATOM 1609 C C . VAL B 1 67 ? 1.988 21.875 7.344 1 96.12 67 VAL B C 1
ATOM 1611 O O . VAL B 1 67 ? 0.83 22.281 7.477 1 96.12 67 VAL B O 1
ATOM 1614 N N . THR B 1 68 ? 2.529 21.594 6.16 1 96.94 68 THR B N 1
ATOM 1615 C CA . THR B 1 68 ? 1.73 21.562 4.941 1 96.94 68 THR B CA 1
ATOM 1616 C C . THR B 1 68 ? 1.698 20.141 4.359 1 96.94 68 THR B C 1
ATOM 1618 O O . THR B 1 68 ? 2.744 19.531 4.16 1 96.94 68 THR B O 1
ATOM 1621 N N . ARG B 1 69 ? 0.568 19.594 4.215 1 97.62 69 ARG B N 1
ATOM 1622 C CA . ARG B 1 69 ? 0.345 18.328 3.51 1 97.62 69 ARG B CA 1
ATOM 1623 C C . ARG B 1 69 ? -0.192 18.578 2.104 1 97.62 69 ARG B C 1
ATOM 1625 O O . ARG B 1 69 ? -1.223 19.234 1.933 1 97.62 69 ARG B O 1
ATOM 1632 N N . THR B 1 70 ? 0.528 18.062 1.079 1 97.31 70 THR B N 1
ATOM 1633 C CA . THR B 1 70 ? 0.124 18.266 -0.306 1 97.31 70 THR B CA 1
ATOM 1634 C C . THR B 1 70 ? 0.067 16.938 -1.062 1 97.31 70 THR B C 1
ATOM 1636 O O . THR B 1 70 ? 0.843 16.031 -0.781 1 97.31 70 THR B O 1
ATOM 1639 N N . PHE B 1 71 ? -0.847 16.906 -1.98 1 98.56 71 PHE B N 1
ATOM 1640 C CA . PHE B 1 71 ? -0.886 15.781 -2.9 1 98.56 71 PHE B CA 1
ATOM 1641 C C . PHE B 1 71 ? 0.344 15.773 -3.801 1 98.56 71 PHE B C 1
ATOM 1643 O O . PHE B 1 71 ? 0.652 16.781 -4.449 1 98.56 71 PHE B O 1
ATOM 1650 N N . ASP B 1 72 ? 1.049 14.672 -3.766 1 97.62 72 ASP B N 1
ATOM 1651 C CA . ASP B 1 72 ? 2.252 14.562 -4.586 1 97.62 72 ASP B CA 1
ATOM 1652 C C . ASP B 1 72 ? 1.943 13.906 -5.93 1 97.62 72 ASP B C 1
ATOM 1654 O O . ASP B 1 72 ? 2.09 14.531 -6.98 1 97.62 72 ASP B O 1
ATOM 1658 N N . GLN B 1 73 ? 1.378 12.641 -5.895 1 97.75 73 GLN B N 1
ATOM 1659 C CA . GLN B 1 73 ? 1.058 11.922 -7.125 1 97.75 73 GLN B CA 1
ATOM 1660 C C . GLN B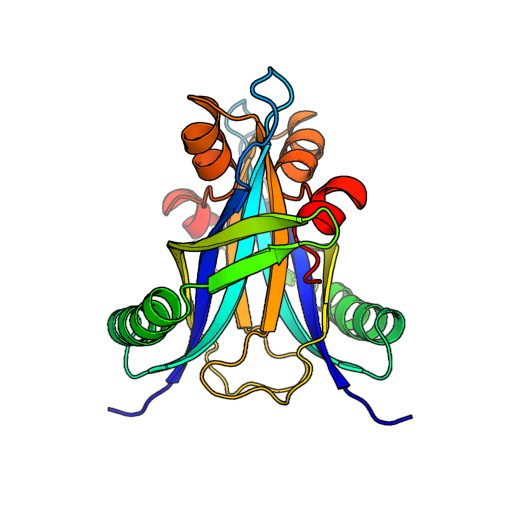 1 73 ? 0.207 10.688 -6.832 1 97.75 73 GLN B C 1
ATOM 1662 O O . GLN B 1 73 ? 0.182 10.195 -5.703 1 97.75 73 GLN B O 1
ATOM 1667 N N . SER B 1 74 ? -0.487 10.25 -7.855 1 98.5 74 SER B N 1
ATOM 1668 C CA . SER B 1 74 ? -1.07 8.914 -7.824 1 98.5 74 SER B CA 1
ATOM 1669 C C . SER B 1 74 ? -0.054 7.855 -8.25 1 98.5 74 SER B C 1
ATOM 1671 O O . SER B 1 74 ? 0.663 8.039 -9.234 1 98.5 74 SER B O 1
ATOM 1673 N N . ILE B 1 75 ? 0.031 6.77 -7.492 1 98.38 75 ILE B N 1
ATOM 1674 C CA . ILE B 1 75 ? 1.037 5.742 -7.73 1 98.38 75 ILE B CA 1
ATOM 1675 C C . ILE B 1 75 ? 0.457 4.645 -8.617 1 98.38 75 ILE B C 1
ATOM 1677 O O . ILE B 1 75 ? 1.118 4.18 -9.547 1 98.38 75 ILE B O 1
ATOM 1681 N N . ASP B 1 76 ? -0.744 4.211 -8.32 1 98.38 76 ASP B N 1
ATOM 1682 C CA . ASP B 1 76 ? -1.326 3.027 -8.945 1 98.38 76 ASP B CA 1
ATOM 1683 C C . ASP B 1 76 ? -2.836 2.973 -8.727 1 98.38 76 ASP B C 1
ATOM 1685 O O . ASP B 1 76 ? -3.365 3.682 -7.863 1 98.38 76 ASP B O 1
ATOM 1689 N N . CYS B 1 77 ? -3.471 2.252 -9.477 1 98.69 77 CYS B N 1
ATOM 1690 C CA . CYS B 1 77 ? -4.91 2.025 -9.391 1 98.69 77 CYS B CA 1
ATOM 1691 C C . CYS B 1 77 ? -5.238 0.548 -9.562 1 98.69 77 CYS B C 1
ATOM 1693 O O . CYS B 1 77 ? -4.691 -0.115 -10.445 1 98.69 77 CYS B O 1
ATOM 1695 N N . PHE B 1 78 ? -6.129 0.047 -8.781 1 98.62 78 PHE B N 1
ATOM 1696 C CA . PHE B 1 78 ? -6.469 -1.37 -8.703 1 98.62 78 PHE B CA 1
ATOM 1697 C C . PHE B 1 78 ? -7.973 -1.575 -8.828 1 98.62 78 PHE B C 1
ATOM 1699 O O . PHE B 1 78 ? -8.75 -0.924 -8.133 1 98.62 78 PHE B O 1
ATOM 1706 N N . TRP B 1 79 ? -8.312 -2.496 -9.695 1 98.19 79 TRP B N 1
ATOM 1707 C CA . TRP B 1 79 ? -9.711 -2.871 -9.867 1 98.19 79 TRP B CA 1
ATOM 1708 C C . TRP B 1 79 ? -10.094 -3.996 -8.906 1 98.19 79 TRP B C 1
ATOM 1710 O O . TRP B 1 79 ? -9.484 -5.066 -8.922 1 98.19 79 TRP B O 1
ATOM 1720 N N . LEU B 1 80 ? -11.07 -3.836 -7.914 1 96.56 80 LEU B N 1
ATOM 1721 C CA . LEU B 1 80 ? -11.43 -4.805 -6.883 1 96.56 80 LEU B CA 1
ATOM 1722 C C . LEU B 1 80 ? -12.18 -5.984 -7.484 1 96.56 80 LEU B C 1
ATOM 1724 O O . LEU B 1 80 ? -12.117 -7.102 -6.961 1 96.56 80 LEU B O 1
ATOM 1728 N N . PHE B 1 81 ? -12.859 -5.965 -8.5 1 88.56 81 PHE B N 1
ATOM 1729 C CA . PHE B 1 81 ? -13.727 -6.945 -9.148 1 88.56 81 PHE B CA 1
ATOM 1730 C C . PHE B 1 81 ? -15 -7.156 -8.344 1 88.56 81 PHE B C 1
ATOM 1732 O O . PHE B 1 81 ? -15.969 -7.75 -8.836 1 88.56 81 PHE B O 1
ATOM 1739 N N . ASP B 1 82 ? -15.023 -6.797 -6.988 1 90.25 82 ASP B N 1
ATOM 1740 C CA . ASP B 1 82 ? -16.188 -6.938 -6.113 1 90.25 82 ASP B CA 1
ATOM 1741 C C . ASP B 1 82 ? -16.422 -5.668 -5.297 1 90.25 82 ASP B C 1
ATOM 1743 O O . ASP B 1 82 ? -15.578 -4.758 -5.305 1 90.25 82 ASP B O 1
ATOM 1747 N N . GLN B 1 83 ? -17.625 -5.652 -4.668 1 94.88 83 GLN B N 1
ATOM 1748 C CA . GLN B 1 83 ? -17.859 -4.602 -3.686 1 94.88 83 GLN B CA 1
ATOM 1749 C C . GLN B 1 83 ? -17.016 -4.82 -2.432 1 94.88 83 GLN B C 1
ATOM 1751 O O . GLN B 1 83 ? -16.797 -5.961 -2.021 1 94.88 83 GLN B O 1
ATOM 1756 N N . PRO B 1 84 ? -16.625 -3.74 -1.819 1 97.31 84 PRO B N 1
ATOM 1757 C CA . PRO B 1 84 ? -15.859 -3.891 -0.58 1 97.31 84 PRO B CA 1
ATOM 1758 C C . PRO B 1 84 ? -16.625 -4.66 0.495 1 97.31 84 PRO B C 1
ATOM 1760 O O . PRO B 1 84 ? -17.781 -4.363 0.766 1 97.31 84 PRO B O 1
ATOM 1763 N N . ALA B 1 85 ? -16.031 -5.633 0.984 1 96.44 85 ALA B N 1
ATOM 1764 C CA . ALA B 1 85 ? -16.5 -6.477 2.074 1 96.44 85 ALA B CA 1
ATOM 1765 C C . ALA B 1 85 ? -15.344 -7.055 2.875 1 96.44 85 ALA B C 1
ATOM 1767 O O . ALA B 1 85 ? -14.18 -6.809 2.553 1 96.44 85 ALA B O 1
ATOM 1768 N N . SER B 1 86 ? -15.68 -7.695 3.971 1 95.69 86 SER B N 1
ATOM 1769 C CA . SER B 1 86 ? -14.617 -8.367 4.715 1 95.69 86 SER B CA 1
ATOM 1770 C C . SER B 1 86 ? -13.883 -9.383 3.844 1 95.69 86 SER B C 1
ATOM 1772 O O . SER B 1 86 ? -14.516 -10.156 3.121 1 95.69 86 SER B O 1
ATOM 1774 N N . HIS B 1 87 ? -12.555 -9.273 3.814 1 96.31 87 HIS B N 1
ATOM 1775 C CA . HIS B 1 87 ? -11.609 -10.148 3.127 1 96.31 87 HIS B CA 1
ATOM 1776 C C . HIS B 1 87 ? -11.5 -9.781 1.651 1 96.31 87 HIS B C 1
ATOM 1778 O O . HIS B 1 87 ? -10.883 -10.508 0.872 1 96.31 87 HIS B O 1
ATOM 1784 N N . THR B 1 88 ? -12.117 -8.625 1.29 1 97.31 88 THR B N 1
ATOM 1785 C CA . THR B 1 88 ? -11.93 -8.141 -0.072 1 97.31 88 THR B CA 1
ATOM 1786 C C . THR B 1 88 ? -10.531 -7.555 -0.246 1 97.31 88 THR B C 1
ATOM 1788 O O . THR B 1 88 ? -10.078 -6.766 0.585 1 97.31 88 THR B O 1
ATOM 1791 N N . GLU B 1 89 ? -9.852 -8 -1.293 1 98.25 89 GLU B N 1
ATOM 1792 C CA . GLU B 1 89 ? -8.609 -7.344 -1.708 1 98.25 89 GLU B CA 1
ATOM 1793 C C . GLU B 1 89 ? -8.898 -6.02 -2.412 1 98.25 89 GLU B C 1
ATOM 1795 O O . GLU B 1 89 ? -9.57 -5.996 -3.447 1 98.25 89 GLU B O 1
ATOM 1800 N N . VAL B 1 90 ? -8.328 -4.914 -1.847 1 98.62 90 VAL B N 1
ATOM 1801 C CA . VAL B 1 90 ? -8.727 -3.605 -2.352 1 98.62 90 VAL B CA 1
ATOM 1802 C C . VAL B 1 90 ? -7.543 -2.941 -3.051 1 98.62 90 VAL B C 1
ATOM 1804 O O . VAL B 1 90 ? -7.684 -1.871 -3.646 1 98.62 90 VAL B O 1
ATOM 1807 N N . TYR B 1 91 ? -6.438 -3.564 -3 1 98.69 91 TYR B N 1
ATOM 1808 C CA . TYR B 1 91 ? -5.238 -3.135 -3.711 1 98.69 91 TYR B CA 1
ATOM 1809 C C . TYR B 1 91 ? -4.25 -4.285 -3.855 1 98.69 91 TYR B C 1
ATOM 1811 O O . TYR B 1 91 ? -4.082 -5.086 -2.934 1 98.69 91 TYR B O 1
ATOM 1819 N N . SER B 1 92 ? -3.607 -4.324 -4.977 1 98.38 92 SER B N 1
ATOM 1820 C CA . SER B 1 92 ? -2.523 -5.277 -5.184 1 98.38 92 SER B CA 1
ATOM 1821 C C . SER B 1 92 ? -1.535 -4.773 -6.23 1 98.38 92 SER B C 1
ATOM 1823 O O . SER B 1 92 ? -1.927 -4.109 -7.191 1 98.38 92 SER B O 1
ATOM 1825 N N . SER B 1 93 ? -0.337 -5.059 -6.016 1 98 93 SER B N 1
ATOM 1826 C CA . SER B 1 93 ? 0.712 -4.746 -6.98 1 98 93 SER B CA 1
ATOM 1827 C C . SER B 1 93 ? 1.887 -5.711 -6.852 1 98 93 SER B C 1
ATOM 1829 O O . SER B 1 93 ? 2.107 -6.289 -5.785 1 98 93 SER B O 1
ATOM 1831 N N . HIS B 1 94 ? 2.621 -5.844 -7.969 1 98.12 94 HIS B N 1
ATOM 1832 C CA . HIS B 1 94 ? 3.738 -6.781 -8 1 98.12 94 HIS B CA 1
ATOM 1833 C C . HIS B 1 94 ? 5.059 -6.059 -8.227 1 98.12 94 HIS B C 1
ATOM 1835 O O . HIS B 1 94 ? 5.121 -5.086 -8.984 1 98.12 94 HIS B O 1
ATOM 1841 N N . PHE B 1 95 ? 6.082 -6.539 -7.574 1 96.88 95 PHE B N 1
ATOM 1842 C CA . PHE B 1 95 ? 7.43 -6.023 -7.773 1 96.88 95 PHE B CA 1
ATOM 1843 C C . PHE B 1 95 ? 8.461 -7.145 -7.68 1 96.88 95 PHE B C 1
ATOM 1845 O O . PHE B 1 95 ? 8.148 -8.242 -7.211 1 96.88 95 PHE B O 1
ATOM 1852 N N . SER B 1 96 ? 9.641 -6.855 -8.18 1 94.75 96 SER B N 1
ATOM 1853 C CA . SER B 1 96 ? 10.68 -7.875 -8.172 1 94.75 96 SER B CA 1
ATOM 1854 C C . SER B 1 96 ? 11.938 -7.375 -7.469 1 94.75 96 SER B C 1
ATOM 1856 O O . SER B 1 96 ? 12.195 -6.172 -7.43 1 94.75 96 SER B O 1
ATOM 1858 N N . VAL B 1 97 ? 12.586 -8.258 -6.898 1 92.94 97 VAL B N 1
ATOM 1859 C CA . VAL B 1 97 ? 13.844 -7.98 -6.215 1 92.94 97 VAL B CA 1
ATOM 1860 C C . VAL B 1 97 ? 14.93 -8.922 -6.73 1 92.94 97 VAL B C 1
ATOM 1862 O O . VAL B 1 97 ? 14.711 -10.133 -6.832 1 92.94 97 VAL B O 1
ATOM 1865 N N . PRO B 1 98 ? 16.094 -8.273 -7.078 1 85.38 98 PRO B N 1
ATOM 1866 C CA . PRO B 1 98 ? 17.188 -9.18 -7.422 1 85.38 98 PRO B CA 1
ATOM 1867 C C . PRO B 1 98 ? 17.484 -10.188 -6.316 1 85.38 98 PRO B C 1
ATOM 1869 O O . PRO B 1 98 ? 17.406 -9.852 -5.129 1 85.38 98 PRO B O 1
ATOM 1872 N N . GLU B 1 99 ? 17.641 -11.414 -6.629 1 76.94 99 GLU B N 1
ATOM 1873 C CA . GLU B 1 99 ? 17.844 -12.5 -5.672 1 76.94 99 GLU B CA 1
ATOM 1874 C C . GLU B 1 99 ? 19.109 -12.273 -4.855 1 76.94 99 GLU B C 1
ATOM 1876 O O . GLU B 1 99 ? 19.938 -11.43 -5.203 1 76.94 99 GLU B O 1
ATOM 1881 N N . GLY B 1 100 ? 19.219 -13.008 -3.637 1 72.81 100 GLY B N 1
ATOM 1882 C CA . GLY B 1 100 ? 20.359 -12.945 -2.744 1 72.81 100 GLY B CA 1
ATOM 1883 C C . GLY B 1 100 ? 20.125 -12.055 -1.54 1 72.81 100 GLY B C 1
ATOM 1884 O O . GLY B 1 100 ? 18.984 -11.867 -1.105 1 72.81 100 GLY B O 1
ATOM 1885 N N . ALA B 1 101 ? 21.188 -11.734 -0.782 1 64.5 101 ALA B N 1
ATOM 1886 C CA . ALA B 1 101 ? 21.203 -10.906 0.424 1 64.5 101 ALA B CA 1
ATOM 1887 C C . ALA B 1 101 ? 20.453 -9.594 0.206 1 64.5 101 ALA B C 1
ATOM 1889 O O . ALA B 1 101 ? 19.969 -8.984 1.161 1 64.5 101 ALA B O 1
ATOM 1890 N N . ARG B 1 102 ? 20 -9.422 -0.964 1 83.25 102 ARG B N 1
ATOM 1891 C CA . ARG B 1 102 ? 19.422 -8.125 -1.32 1 83.25 102 ARG B CA 1
ATOM 1892 C C . ARG B 1 102 ? 17.938 -8.094 -1.016 1 83.25 102 ARG B C 1
ATOM 1894 O O . ARG B 1 102 ? 17.375 -7.023 -0.761 1 83.25 102 ARG B O 1
ATOM 1901 N N . ILE B 1 103 ? 17.375 -9.352 -0.758 1 90 103 ILE B N 1
ATOM 1902 C CA . ILE B 1 103 ? 15.922 -9.367 -0.573 1 90 103 ILE B CA 1
ATOM 1903 C C . ILE B 1 103 ? 15.562 -8.719 0.761 1 90 103 ILE B C 1
ATOM 1905 O O . ILE B 1 103 ? 14.703 -7.832 0.817 1 90 103 ILE B O 1
ATOM 1909 N N . LYS B 1 104 ? 16.203 -9.078 1.813 1 90.81 104 LYS B N 1
ATOM 1910 C CA . LYS B 1 104 ? 15.906 -8.531 3.133 1 90.81 104 LYS B CA 1
ATOM 1911 C C . LYS B 1 104 ? 16.109 -7.016 3.156 1 90.81 104 LYS B C 1
ATOM 1913 O O . LYS B 1 104 ? 15.258 -6.277 3.648 1 90.81 104 LYS B O 1
ATOM 1918 N N . GLU B 1 105 ? 17.219 -6.562 2.637 1 91.81 105 GLU B N 1
ATOM 1919 C CA . GLU B 1 105 ? 17.531 -5.137 2.611 1 91.81 105 GLU B CA 1
ATOM 1920 C C . GLU B 1 105 ? 16.516 -4.363 1.778 1 91.81 105 GLU B C 1
ATOM 1922 O O . GLU B 1 105 ? 16.078 -3.279 2.172 1 91.81 105 GLU B O 1
ATOM 1927 N N . THR B 1 106 ? 16.172 -4.949 0.628 1 92.12 106 THR B N 1
ATOM 1928 C CA . THR B 1 106 ? 15.227 -4.289 -0.268 1 92.12 106 THR B CA 1
ATOM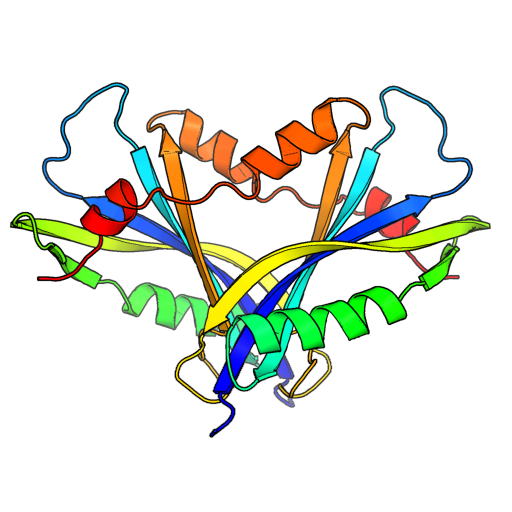 1929 C C . THR B 1 106 ? 13.859 -4.148 0.393 1 92.12 106 THR B C 1
ATOM 1931 O O . THR B 1 106 ? 13.234 -3.09 0.321 1 92.12 106 THR B O 1
ATOM 1934 N N . LEU B 1 107 ? 13.438 -5.156 1.095 1 95.06 107 LEU B N 1
ATOM 1935 C CA . LEU B 1 107 ? 12.133 -5.113 1.753 1 95.06 107 LEU B CA 1
ATOM 1936 C C . LEU B 1 107 ? 12.148 -4.121 2.91 1 95.06 107 LEU B C 1
ATOM 1938 O O . LEU B 1 107 ? 11.164 -3.4 3.125 1 95.06 107 LEU B O 1
ATOM 1942 N N . GLU B 1 108 ? 13.273 -4.051 3.619 1 93.38 108 GLU B N 1
ATOM 1943 C CA . GLU B 1 108 ? 13.398 -3.092 4.715 1 93.38 108 GLU B CA 1
ATOM 1944 C C . GLU B 1 108 ? 13.312 -1.655 4.203 1 93.38 108 GLU B C 1
ATOM 1946 O O . GLU B 1 108 ? 12.703 -0.798 4.84 1 93.38 108 GLU B O 1
ATOM 1951 N N . HIS B 1 109 ? 13.898 -1.475 3.068 1 91.44 109 HIS B N 1
ATOM 1952 C CA . HIS B 1 109 ? 13.867 -0.139 2.48 1 91.44 109 HIS B CA 1
ATOM 1953 C C . HIS B 1 109 ? 12.484 0.193 1.931 1 91.44 109 HIS B C 1
ATOM 1955 O O . HIS B 1 109 ? 11.977 1.296 2.141 1 91.44 109 HIS B O 1
ATOM 1961 N N . ARG B 1 110 ? 11.875 -0.743 1.349 1 94.56 110 ARG B N 1
ATOM 1962 C CA . ARG B 1 110 ? 10.562 -0.538 0.732 1 94.56 110 ARG B CA 1
ATOM 1963 C C . ARG B 1 110 ? 9.484 -0.32 1.79 1 94.56 110 ARG B C 1
ATOM 1965 O O . ARG B 1 110 ? 8.57 0.48 1.594 1 94.56 110 ARG B O 1
ATOM 1972 N N . TYR B 1 111 ? 9.648 -0.992 2.895 1 96.94 111 TYR B N 1
ATOM 1973 C CA . TYR B 1 111 ? 8.633 -0.91 3.938 1 96.94 111 TYR B CA 1
ATOM 1974 C C . TYR B 1 111 ? 9.18 -0.211 5.176 1 96.94 111 TYR B C 1
ATOM 1976 O O . TYR B 1 111 ? 8.938 -0.648 6.305 1 96.94 111 TYR B O 1
ATOM 1984 N N . SER B 1 112 ? 9.977 0.865 4.891 1 94.56 112 SER B N 1
ATOM 1985 C CA . SER B 1 112 ? 10.398 1.739 5.98 1 94.56 112 SER B CA 1
ATOM 1986 C C . SER B 1 112 ? 9.273 2.664 6.422 1 94.56 112 SER B C 1
ATOM 1988 O O . SER B 1 112 ? 8.461 3.1 5.598 1 94.56 112 SER B O 1
ATOM 1990 N N . PHE B 1 113 ? 9.211 2.922 7.75 1 96.25 113 PHE B N 1
ATOM 1991 C CA . PHE B 1 113 ? 8.188 3.787 8.312 1 96.25 113 PHE B CA 1
ATOM 1992 C C . PHE B 1 113 ? 8.812 4.965 9.055 1 96.25 113 PHE B C 1
ATOM 1994 O O . PHE B 1 113 ? 9.977 4.902 9.453 1 96.25 113 PHE B O 1
ATOM 2001 N N . CYS B 1 114 ? 8.008 5.941 9.219 1 95.75 114 CYS B N 1
ATOM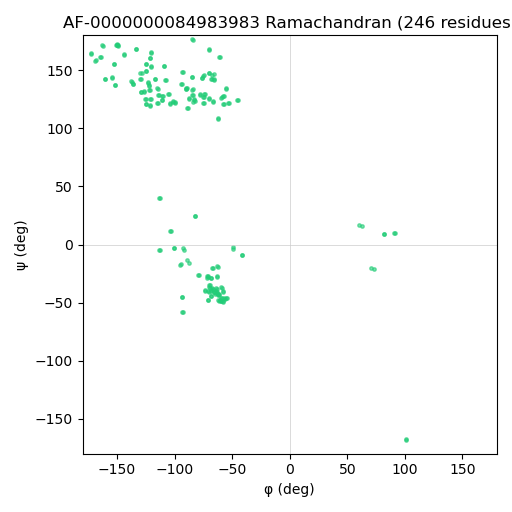 2002 C CA . CYS B 1 114 ? 8.43 7.047 10.078 1 95.75 114 CYS B CA 1
ATOM 2003 C C . CYS B 1 114 ? 8.586 6.586 11.523 1 95.75 114 CYS B C 1
ATOM 2005 O O . CYS B 1 114 ? 7.773 5.801 12.016 1 95.75 114 CYS B O 1
ATOM 2007 N N . SER B 1 115 ? 9.633 7.148 12.141 1 94 115 SER B N 1
ATOM 2008 C CA . SER B 1 115 ? 9.773 6.93 13.578 1 94 115 SER B CA 1
ATOM 2009 C C . SER B 1 115 ? 8.703 7.676 14.367 1 94 115 SER B C 1
ATOM 2011 O O . SER B 1 115 ? 8.008 8.531 13.812 1 94 115 SER B O 1
ATOM 2013 N N . SER B 1 116 ? 8.609 7.34 15.648 1 94.06 116 SER B N 1
ATOM 2014 C CA . SER B 1 116 ? 7.684 8.047 16.516 1 94.06 116 SER B CA 1
ATOM 2015 C C . SER B 1 116 ? 8.008 9.539 16.578 1 94.06 116 SER B C 1
ATOM 2017 O O . SER B 1 116 ? 7.105 10.375 16.625 1 94.06 116 SER B O 1
ATOM 2019 N N . GLU B 1 117 ? 9.305 9.852 16.547 1 91.31 117 GLU B N 1
ATOM 2020 C CA . GLU B 1 117 ? 9.75 11.242 16.578 1 91.31 117 GLU B CA 1
ATOM 2021 C C . GLU B 1 117 ? 9.328 11.984 15.312 1 91.31 117 GLU B C 1
ATOM 2023 O O . GLU B 1 117 ? 8.875 13.125 15.375 1 91.31 117 GLU B O 1
ATOM 2028 N N . GLU B 1 118 ? 9.453 11.305 14.234 1 92.44 118 GLU B N 1
ATOM 2029 C CA . GLU B 1 118 ? 9.047 11.898 12.961 1 92.44 118 GLU B CA 1
ATOM 2030 C C . GLU B 1 118 ? 7.531 12.109 12.914 1 92.44 118 GLU B C 1
ATOM 2032 O O . GLU B 1 118 ? 7.059 13.141 12.43 1 92.44 118 GLU B O 1
ATOM 2037 N N . MET B 1 119 ? 6.816 11.141 13.484 1 95.25 119 MET B N 1
ATOM 2038 C CA . MET B 1 119 ? 5.359 11.227 13.477 1 95.25 119 MET B CA 1
ATOM 2039 C C . MET B 1 119 ? 4.883 12.375 14.367 1 95.25 119 MET B C 1
ATOM 2041 O O . MET B 1 119 ? 3.846 12.984 14.102 1 95.25 119 MET B O 1
ATOM 2045 N N . GLN B 1 120 ? 5.645 12.719 15.422 1 93.56 120 GLN B N 1
ATOM 2046 C CA . GLN B 1 120 ? 5.305 13.82 16.312 1 93.56 120 GLN B CA 1
ATOM 2047 C C . GLN B 1 120 ? 5.305 15.156 15.578 1 93.56 120 GLN B C 1
ATOM 2049 O O . GLN B 1 120 ? 4.527 16.047 15.906 1 93.56 120 GLN B O 1
ATOM 2054 N N . LEU B 1 121 ? 6.129 15.219 14.523 1 93.44 121 LEU B N 1
ATOM 2055 C CA . LEU B 1 121 ? 6.207 16.438 13.727 1 93.44 121 LEU B CA 1
ATOM 2056 C C . LEU B 1 121 ? 4.895 16.688 12.992 1 93.44 121 LEU B C 1
ATOM 2058 O O . LEU B 1 121 ? 4.629 17.812 12.562 1 93.44 121 LEU B O 1
ATOM 2062 N N . LEU B 1 122 ? 4.141 15.625 12.859 1 96.06 122 LEU B N 1
ATOM 2063 C CA . LEU B 1 122 ? 2.916 15.742 12.07 1 96.06 122 LEU B CA 1
ATOM 2064 C C . LEU B 1 122 ? 1.701 15.891 12.984 1 96.06 122 LEU B C 1
ATOM 2066 O O . LEU B 1 122 ? 0.586 16.109 12.508 1 96.06 122 LEU B O 1
ATOM 2070 N N . ARG B 1 123 ? 1.941 15.836 14.32 1 95.5 123 ARG B N 1
ATOM 2071 C CA . ARG B 1 123 ? 0.826 15.867 15.258 1 95.5 123 ARG B CA 1
ATOM 2072 C C . ARG B 1 123 ? 0.25 17.281 15.367 1 95.5 123 ARG B C 1
ATOM 2074 O O . ARG B 1 123 ? 0.975 18.234 15.672 1 95.5 123 ARG B O 1
ATOM 2081 N N . ARG B 1 124 ? -1.042 17.312 15.164 1 95.44 124 ARG B N 1
ATOM 2082 C CA . ARG B 1 124 ? -1.721 18.609 15.211 1 95.44 124 ARG B CA 1
ATOM 2083 C C . ARG B 1 124 ? -1.866 19.094 16.641 1 95.44 124 ARG B C 1
ATOM 2085 O O . ARG B 1 124 ? -2.125 18.312 17.547 1 95.44 124 ARG B O 1
ATOM 2092 N N . LYS B 1 125 ? -1.758 20.422 16.797 1 92.38 125 LYS B N 1
ATOM 2093 C CA . LYS B 1 125 ? -1.914 21.078 18.094 1 92.38 125 LYS B CA 1
ATOM 2094 C C . LYS B 1 125 ? -3.367 21.031 18.562 1 92.38 125 LYS B C 1
ATOM 2096 O O . LYS B 1 125 ? -4.285 21.203 17.75 1 92.38 125 LYS B O 1
#

Radius of gyration: 19.21 Å; Cα contacts (8 Å, |Δi|>4): 554; chains: 2; bounding box: 44×50×42 Å

Sequence (250 aa):
MKKQWYGVKLLYRYKIKDQPEGPVCRTLFEESVVLVKAKSFDHAYEKVEKRARKEHEVYVNTSGQQVTRTFDQSIDCFWLFDQPASHTEVYSSHFSVPEGARIKETLEHRYSFCSSEEMQLLRRKMKKQWYGVKLLYRYKIKDQPEGPVCRTLFEESVVLVKAKSFDHAYEKVEKRARKEHEVYVNTSGQQVTRTFDQSIDCFWLFDQPASHTEVYSSHFSVPEGARIKETLEHRYSFCSSEEMQLLRRK

Secondary structure (DSSP, 8-state):
---EEEEEEEEEEEEETT---STT-EEEEEEEEEEEEESSHHHHHHHHHHHHHHT-EEEEBTTS-EEEEEEEEEEEEEE-SS---TT-EEEEEEEEEESSTHHHHHHHHHT----HHHHHTT-B-/---EEEEEEEEEEEEETT---STT-EEEEEEEEEEEEESSHHHHHHHHHHHHHHT-EEEEBTTS-EEEEEEEEEEEEEE-SS---TT-EEEEEEEEEESSTHHHHHHHHHT----HHHHHTT-B-

Organism: NCBI:txid537013

Nearest PDB structures (foldseek):
  7zkg-assembly1_A  TM=3.101E-01  e=2.896E+00  Streptomyces griseofuscus
  3clb-assembly1_A  TM=3.074E-01  e=2.896E+00  Trypanosoma cruzi
  7zkg-assembly1_A  TM=3.105E-01  e=2.315E+00  Streptomyces griseofuscus

pLDDT: mean 92.86, std 9.88, range [51.44, 98.88]

InterPro domains:
  IPR025630 Protein of unknown function DUF4288 [PF14119] (5-92)